Protein AF-A0A7S3MG50-F1 (afdb_monomer_lite)

Organism: NCBI:txid89044

Structure (mmCIF, N/CA/C/O backbone):
data_AF-A0A7S3MG50-F1
#
_entry.id   AF-A0A7S3MG50-F1
#
loop_
_atom_site.group_PDB
_atom_site.id
_atom_site.type_symbol
_atom_site.label_atom_id
_atom_site.label_alt_id
_atom_site.label_comp_id
_atom_site.label_asym_id
_atom_site.label_entity_id
_atom_site.label_seq_id
_atom_site.pdbx_PDB_ins_code
_atom_site.Cartn_x
_atom_site.Cartn_y
_atom_site.Cartn_z
_atom_site.occupancy
_atom_site.B_iso_or_equiv
_atom_site.auth_seq_id
_atom_site.auth_comp_id
_atom_site.auth_asym_id
_atom_site.auth_atom_id
_atom_site.pdbx_PDB_model_num
ATOM 1 N N . ASN A 1 1 ? -14.960 25.622 108.026 1.00 43.53 1 ASN A N 1
ATOM 2 C CA . ASN A 1 1 ? -14.408 26.753 107.246 1.00 43.53 1 ASN A CA 1
ATOM 3 C C . ASN A 1 1 ? -14.746 26.589 105.769 1.00 43.53 1 ASN A C 1
ATOM 5 O O . ASN A 1 1 ? -13.869 26.262 104.985 1.00 43.53 1 ASN A O 1
ATOM 9 N N . GLY A 1 2 ? -16.021 26.753 105.401 1.00 41.91 2 GLY A N 1
ATOM 10 C CA . GLY A 1 2 ? -16.477 26.728 104.008 1.00 41.91 2 GLY A CA 1
ATOM 11 C C . GLY A 1 2 ? -17.045 28.095 103.648 1.00 41.91 2 GLY A C 1
ATOM 12 O O . GLY A 1 2 ? -18.007 28.527 104.276 1.00 41.91 2 GLY A O 1
ATOM 13 N N . GLN A 1 3 ? -16.422 28.791 102.699 1.00 41.12 3 GLN A N 1
ATOM 14 C CA . GLN A 1 3 ? -16.976 30.011 102.116 1.00 41.12 3 GLN A CA 1
ATOM 15 C C . GLN A 1 3 ? -17.930 29.616 100.989 1.00 41.12 3 GLN A C 1
ATOM 17 O O . GLN A 1 3 ? -17.525 28.959 100.034 1.00 41.1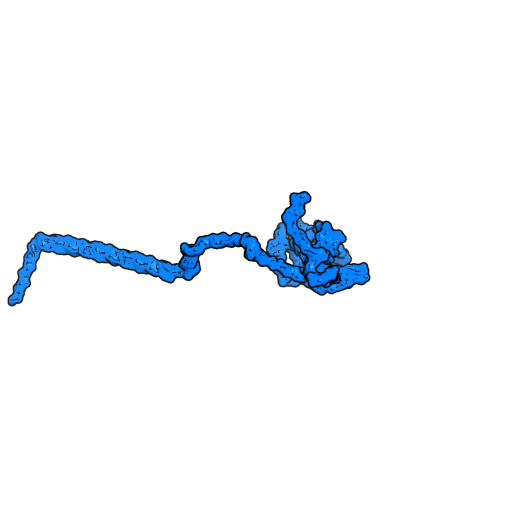2 3 GLN A O 1
ATOM 22 N N . VAL A 1 4 ? -19.193 30.018 101.113 1.00 47.22 4 VAL A N 1
ATOM 23 C CA . VAL A 1 4 ? -20.165 29.996 100.018 1.00 47.22 4 VAL A CA 1
ATOM 24 C C . VAL A 1 4 ? -20.201 31.405 99.441 1.00 47.22 4 VAL A C 1
ATOM 26 O O . VAL A 1 4 ? -20.529 32.354 100.152 1.00 47.22 4 VAL A O 1
ATOM 29 N N . VAL A 1 5 ? -19.832 31.545 98.170 1.00 52.09 5 VAL A N 1
ATOM 30 C CA . VAL A 1 5 ? -19.955 32.802 97.425 1.00 52.09 5 VAL A CA 1
ATOM 31 C C . VAL A 1 5 ? -21.295 32.773 96.695 1.00 52.09 5 VAL A C 1
ATOM 33 O O . VAL A 1 5 ? -21.506 31.948 95.809 1.00 52.09 5 VAL A O 1
ATOM 36 N N . LEU A 1 6 ? -22.215 33.651 97.094 1.00 51.94 6 LEU A N 1
ATOM 37 C CA . LEU A 1 6 ? -23.449 33.921 96.360 1.00 51.94 6 LEU A CA 1
ATOM 38 C C . LEU A 1 6 ? -23.118 34.909 95.241 1.00 51.94 6 LEU A C 1
ATOM 40 O O . LEU A 1 6 ? -22.883 36.086 95.507 1.00 51.94 6 LEU A O 1
ATOM 44 N N . LEU A 1 7 ? -23.074 34.418 94.002 1.00 56.22 7 LEU A N 1
ATOM 45 C CA . LEU A 1 7 ? -23.031 35.273 92.815 1.00 56.22 7 LEU A CA 1
ATOM 46 C C . LEU A 1 7 ? -24.303 36.125 92.804 1.00 56.22 7 LEU A C 1
ATOM 48 O O . LEU A 1 7 ? -25.410 35.594 92.930 1.00 56.22 7 LEU A O 1
ATOM 52 N N . THR A 1 8 ? -24.159 37.445 92.701 1.00 67.50 8 THR A N 1
ATOM 53 C CA . THR A 1 8 ? -25.328 38.321 92.597 1.00 67.50 8 THR A CA 1
ATOM 54 C C . THR A 1 8 ? -26.011 38.085 91.248 1.00 67.50 8 THR A C 1
ATOM 56 O O . THR A 1 8 ? -25.382 37.609 90.305 1.00 67.50 8 THR A O 1
ATOM 59 N N . ALA A 1 9 ? -27.309 38.386 91.121 1.00 61.94 9 ALA A N 1
ATOM 60 C CA . ALA A 1 9 ? -28.055 38.118 89.884 1.00 61.94 9 ALA A CA 1
ATOM 61 C C . ALA A 1 9 ? -27.372 38.706 88.628 1.00 61.94 9 ALA A C 1
ATOM 63 O O . ALA A 1 9 ? -27.409 38.087 87.568 1.00 61.94 9 ALA A O 1
ATOM 64 N N . GLY A 1 10 ? -26.685 39.849 88.758 1.00 66.56 10 GLY A N 1
ATOM 65 C CA . GLY A 1 10 ? -25.882 40.437 87.680 1.00 66.56 10 GLY A CA 1
ATOM 66 C C . GLY A 1 10 ? -24.664 39.597 87.276 1.00 66.56 10 GLY A C 1
ATOM 67 O O . GLY A 1 10 ? -24.383 39.477 86.086 1.00 66.56 10 GLY A O 1
ATOM 68 N N . ASP A 1 11 ? -23.991 38.957 88.237 1.00 67.56 11 ASP A N 1
ATOM 69 C CA . ASP A 1 11 ? -22.845 38.071 87.988 1.00 67.56 11 ASP A CA 1
ATOM 70 C C . ASP A 1 11 ? -23.273 36.748 87.336 1.00 67.56 11 ASP A C 1
ATOM 72 O O . ASP A 1 11 ? -22.536 36.161 86.546 1.00 67.56 11 ASP A O 1
ATOM 76 N N . TRP A 1 12 ? -24.490 36.281 87.631 1.00 68.12 12 TRP A N 1
ATOM 77 C CA . TRP A 1 12 ? -25.062 35.102 86.981 1.00 68.12 12 TRP A CA 1
ATOM 78 C C . TRP A 1 12 ? -25.385 35.370 85.505 1.00 68.12 12 TRP A C 1
ATOM 80 O O . TRP A 1 12 ? -24.989 34.587 84.645 1.00 68.12 12 TRP A O 1
ATOM 90 N N . PHE A 1 13 ? -26.028 36.501 85.186 1.00 72.06 13 PHE A N 1
ATOM 91 C CA . PHE A 1 13 ? -26.316 36.872 83.794 1.00 72.06 13 PHE A CA 1
ATOM 92 C C . PHE A 1 13 ? -25.046 37.158 82.981 1.00 72.06 13 PHE A C 1
ATOM 94 O O . PHE A 1 13 ? -24.970 36.773 81.811 1.00 72.06 13 PHE A O 1
ATOM 101 N N . SER A 1 14 ? -24.033 37.795 83.579 1.00 74.25 14 SER A N 1
ATOM 102 C CA . SER A 1 14 ? -22.753 38.039 82.901 1.00 74.25 14 SER A CA 1
ATOM 103 C C . SER A 1 14 ? -21.998 36.733 82.639 1.00 74.25 14 SER A C 1
ATOM 105 O O . SER A 1 14 ? -21.521 36.532 81.523 1.00 74.25 14 SER A O 1
ATOM 107 N N . SER A 1 15 ? -21.985 35.808 83.606 1.00 73.19 15 SER A N 1
ATOM 108 C CA . SER A 1 15 ? -21.410 34.468 83.451 1.00 73.19 15 SER A CA 1
ATOM 109 C C . SER A 1 15 ? -22.151 33.627 82.407 1.00 73.19 15 SER A C 1
ATOM 111 O O . SER A 1 15 ? -21.520 32.913 81.626 1.00 73.19 15 SER A O 1
ATOM 113 N N . GLN A 1 16 ? -23.481 33.729 82.342 1.00 76.50 16 GLN A N 1
ATOM 114 C CA . GLN A 1 16 ? -24.258 33.010 81.336 1.00 76.50 16 GLN A CA 1
ATOM 115 C C . GLN A 1 16 ? -23.975 33.550 79.928 1.00 76.50 16 GLN A C 1
ATOM 117 O O . GLN A 1 16 ? -23.736 32.779 79.000 1.00 76.50 16 GLN A O 1
ATOM 122 N N . THR A 1 17 ? -23.912 34.876 79.786 1.00 76.88 17 THR A N 1
ATOM 123 C CA . THR A 1 17 ? -23.586 35.532 78.512 1.00 76.88 17 THR A CA 1
ATOM 124 C C . THR A 1 17 ? -22.161 35.196 78.065 1.00 76.88 17 THR A C 1
ATOM 126 O O . THR A 1 17 ? -21.940 34.918 76.888 1.00 76.88 17 THR A O 1
ATOM 129 N N . SER A 1 18 ? -21.189 35.163 78.986 1.00 76.31 18 SER A N 1
ATOM 130 C CA . SER A 1 18 ? -19.811 34.787 78.651 1.00 76.31 18 SER A CA 1
ATOM 131 C C . SER A 1 18 ? -19.706 33.329 78.205 1.00 76.31 18 SER A C 1
ATOM 133 O O . SER A 1 18 ? -19.026 33.060 77.219 1.00 76.31 18 SER A O 1
ATOM 135 N N . MET A 1 19 ? -20.424 32.403 78.853 1.00 74.50 19 MET A N 1
ATOM 136 C CA . MET A 1 19 ? -20.465 31.001 78.418 1.00 74.50 19 MET A CA 1
ATOM 137 C C . MET A 1 19 ? -21.109 30.839 77.039 1.00 74.50 19 MET A C 1
ATOM 139 O O . MET A 1 19 ? -20.621 30.057 76.228 1.00 74.50 19 MET A O 1
ATOM 143 N N . GLU A 1 20 ? -22.187 31.566 76.739 1.00 78.44 20 GLU A N 1
ATOM 144 C CA . GLU A 1 20 ? -22.822 31.511 75.416 1.00 78.44 20 GLU A CA 1
ATOM 145 C C . GLU A 1 20 ? -21.904 32.043 74.307 1.00 78.44 20 GLU A C 1
ATOM 147 O O . GLU A 1 20 ? -21.870 31.490 73.203 1.00 78.44 20 GLU A O 1
ATOM 152 N N . VAL A 1 21 ? -21.136 33.100 74.589 1.00 79.38 21 VAL A N 1
ATOM 153 C CA . VAL A 1 21 ? -20.135 33.638 73.657 1.00 79.38 21 VAL A CA 1
ATOM 154 C C . VAL A 1 21 ? -19.000 32.636 73.452 1.00 79.38 21 VAL A C 1
ATOM 156 O O . VAL A 1 21 ? -18.665 32.338 72.306 1.00 79.38 21 VAL A O 1
ATOM 159 N N . GLU A 1 22 ? -18.477 32.051 74.528 1.00 79.88 22 GLU A N 1
ATOM 160 C CA . GLU A 1 22 ? -17.402 31.057 74.477 1.00 79.88 22 GLU A CA 1
ATOM 161 C C . GLU A 1 22 ? -17.836 29.792 73.720 1.00 79.88 22 GLU A C 1
ATOM 163 O O . GLU A 1 22 ? -17.109 29.299 72.860 1.00 79.88 22 GLU A O 1
ATOM 168 N N . GLN A 1 23 ? -19.069 29.318 73.927 1.00 81.31 23 GLN A N 1
ATOM 169 C CA . GLN A 1 23 ? -19.633 28.197 73.168 1.00 81.31 23 GLN A CA 1
ATOM 170 C C . GLN A 1 23 ? -19.792 28.523 71.676 1.00 81.31 23 GLN A C 1
ATOM 172 O O . GLN A 1 23 ? -19.496 27.685 70.822 1.00 81.31 23 GLN A O 1
ATOM 177 N N . ARG A 1 24 ? -20.218 29.746 71.331 1.00 78.12 24 ARG A N 1
ATOM 178 C CA . ARG A 1 24 ? -20.305 30.198 69.930 1.00 78.12 24 ARG A CA 1
ATOM 179 C C . ARG A 1 24 ? -18.935 30.338 69.274 1.00 78.12 24 ARG A C 1
ATOM 181 O O . ARG A 1 24 ? -18.806 30.104 68.071 1.00 78.12 24 ARG A O 1
ATOM 188 N N . GLU A 1 25 ? -17.918 30.752 70.018 1.00 82.00 25 GLU A N 1
ATOM 189 C CA . GLU A 1 25 ? -16.542 30.841 69.527 1.00 82.00 25 GLU A CA 1
ATOM 190 C C . GLU A 1 25 ? -15.911 29.462 69.356 1.00 82.00 25 GLU A C 1
ATOM 192 O O . GLU A 1 25 ? -15.364 29.191 68.288 1.00 82.00 25 GLU A O 1
ATOM 197 N N . ALA A 1 26 ? -16.092 28.559 70.321 1.00 78.62 26 ALA A N 1
ATOM 198 C CA . ALA A 1 26 ? -15.655 27.170 70.222 1.00 78.62 26 ALA A CA 1
ATOM 199 C C . ALA A 1 26 ? -16.296 26.461 69.019 1.00 78.62 26 ALA A C 1
ATOM 201 O O . ALA A 1 26 ? -15.603 25.798 68.248 1.00 78.62 26 ALA A O 1
ATOM 202 N N . TYR A 1 27 ? -17.596 26.672 68.788 1.00 79.94 27 TYR A N 1
ATOM 203 C CA . TYR A 1 27 ? -18.291 26.120 67.624 1.00 79.94 27 TYR A CA 1
ATOM 204 C C . TYR A 1 27 ? -17.743 26.674 66.298 1.00 79.94 27 TYR A C 1
ATOM 206 O O . TYR A 1 27 ? -17.538 25.922 65.343 1.00 79.94 27 TYR A O 1
ATOM 214 N N . ARG A 1 28 ? -17.445 27.980 66.232 1.00 76.75 28 ARG A N 1
ATOM 215 C CA . ARG A 1 28 ? -16.821 28.595 65.047 1.00 76.75 28 ARG A CA 1
ATOM 216 C C . ARG A 1 28 ? -15.414 28.061 64.787 1.00 76.75 28 ARG A C 1
ATOM 218 O O . ARG A 1 28 ? -15.107 27.749 63.639 1.00 76.75 28 ARG A O 1
ATOM 225 N N . GLN A 1 29 ? -14.591 27.919 65.824 1.00 82.69 29 GLN A N 1
ATOM 226 C CA . GLN A 1 29 ? -13.239 27.365 65.703 1.00 82.69 29 GLN A CA 1
ATOM 227 C C . GLN A 1 29 ? -13.271 25.895 65.268 1.00 82.69 29 GLN A C 1
ATOM 229 O O . GLN A 1 29 ? -12.515 25.495 64.385 1.00 82.69 29 GLN A O 1
ATOM 234 N N . GLN A 1 30 ? -14.193 25.102 65.820 1.00 84.12 30 GLN A N 1
ATOM 235 C CA . GLN A 1 30 ? -14.377 23.705 65.430 1.00 84.12 30 GLN A CA 1
ATOM 236 C C . GLN A 1 30 ? -14.802 23.580 63.961 1.00 84.12 30 GLN A C 1
ATOM 238 O O . GLN A 1 30 ? -14.269 22.742 63.234 1.00 84.12 30 GLN A O 1
ATOM 243 N N . TRP A 1 31 ? -15.707 24.447 63.502 1.00 78.94 31 TRP A N 1
ATOM 244 C CA . TRP A 1 31 ? -16.136 24.480 62.105 1.00 78.94 31 TRP A CA 1
ATOM 245 C C . TRP A 1 31 ? -15.006 24.888 61.150 1.00 78.94 31 TRP A C 1
ATOM 247 O O . TRP A 1 31 ? -14.843 24.272 60.098 1.00 78.94 31 TRP A O 1
ATOM 257 N N . GLN A 1 32 ? -14.188 25.877 61.524 1.00 81.06 32 GLN A N 1
ATOM 258 C CA . GLN A 1 32 ? -13.010 26.279 60.746 1.00 81.06 32 GLN A CA 1
ATOM 259 C C . GLN A 1 32 ? -11.986 25.146 60.644 1.00 81.06 32 GLN A C 1
ATOM 261 O O . GLN A 1 32 ? -11.543 24.823 59.544 1.00 81.06 32 GLN A O 1
ATOM 266 N N . TYR A 1 33 ? -11.686 24.477 61.757 1.00 79.38 33 TYR A N 1
ATOM 267 C CA . TYR A 1 33 ? -10.773 23.336 61.774 1.00 79.38 33 TYR A CA 1
ATOM 268 C C . TYR A 1 33 ? -11.288 22.169 60.916 1.00 79.38 33 TYR A C 1
ATOM 270 O O . TYR A 1 33 ? -10.537 21.539 60.165 1.00 79.38 33 TYR A O 1
ATOM 278 N N . GLU A 1 34 ? -12.593 21.887 60.965 1.00 79.00 34 GLU A N 1
ATOM 279 C CA . GLU A 1 34 ? -13.191 20.861 60.114 1.00 79.00 34 GLU A CA 1
ATOM 280 C C . GLU A 1 34 ? -13.136 21.256 58.627 1.00 79.00 34 GLU A C 1
ATOM 282 O O . GLU A 1 34 ? -12.804 20.420 57.784 1.00 79.00 34 GLU A O 1
ATOM 287 N N . ALA A 1 35 ? -13.388 22.523 58.291 1.00 75.50 35 ALA A N 1
ATOM 288 C CA . ALA A 1 35 ? -13.283 23.033 56.925 1.00 75.50 35 ALA A CA 1
ATOM 289 C C . ALA A 1 35 ? -11.846 22.946 56.379 1.00 75.50 35 ALA A C 1
ATOM 291 O O . ALA A 1 35 ? -11.642 22.445 55.271 1.00 75.50 35 ALA A O 1
ATOM 292 N N . GLU A 1 36 ? -10.849 23.346 57.169 1.00 77.06 36 GLU A N 1
ATOM 293 C CA . GLU A 1 36 ? -9.429 23.248 56.811 1.00 77.06 36 GLU A CA 1
ATOM 294 C C . GLU A 1 36 ? -8.988 21.791 56.642 1.00 77.06 36 GLU A C 1
ATOM 296 O O . GLU A 1 36 ? -8.347 21.441 55.651 1.00 77.06 36 GLU A O 1
ATOM 301 N N . SER A 1 37 ? -9.401 20.897 57.545 1.00 75.38 37 SER A N 1
ATOM 302 C CA . SER A 1 37 ? -9.076 19.470 57.430 1.00 75.38 37 SER A CA 1
ATOM 303 C C . SER A 1 37 ? -9.737 18.807 56.212 1.00 75.38 37 SER A C 1
ATOM 305 O O . SER A 1 37 ? -9.142 17.927 55.580 1.00 75.38 37 SER A O 1
ATOM 307 N N . ARG A 1 38 ? -10.949 19.237 55.830 1.00 75.81 38 ARG A N 1
ATOM 308 C CA . ARG A 1 38 ? -11.620 18.794 54.598 1.00 75.81 38 ARG A CA 1
ATOM 309 C C . ARG A 1 38 ? -10.875 19.281 53.357 1.00 75.81 38 ARG A C 1
ATOM 311 O O . ARG A 1 38 ? -10.665 18.476 52.451 1.00 75.81 38 ARG A O 1
ATOM 318 N N . LEU A 1 39 ? -10.430 20.537 53.331 1.00 69.56 39 LEU A N 1
ATOM 319 C CA . LEU A 1 39 ? -9.619 21.081 52.237 1.00 69.56 39 LEU A CA 1
ATOM 320 C C . LEU A 1 39 ? -8.276 20.351 52.113 1.00 69.56 39 LEU A C 1
ATOM 322 O O . LEU A 1 39 ? -7.941 19.894 51.021 1.00 69.56 39 LEU A O 1
ATOM 326 N N . ALA A 1 40 ? -7.577 20.114 53.225 1.00 72.69 40 ALA A N 1
ATOM 327 C CA . ALA A 1 40 ? -6.319 19.367 53.239 1.00 72.69 40 ALA A CA 1
ATOM 328 C C . ALA A 1 40 ? -6.491 17.921 52.734 1.00 72.69 40 ALA A C 1
ATOM 330 O O . ALA A 1 40 ? -5.650 17.403 52.000 1.00 72.69 40 ALA A O 1
ATOM 331 N N . ARG A 1 41 ? -7.611 17.259 53.062 1.00 74.44 41 ARG A N 1
ATOM 332 C CA . ARG A 1 41 ? -7.937 15.923 52.526 1.00 74.44 41 ARG A CA 1
ATOM 333 C C . ARG A 1 41 ? -8.225 15.939 51.028 1.00 74.44 41 ARG A C 1
ATOM 335 O O . ARG A 1 41 ? -7.890 14.970 50.352 1.00 74.44 41 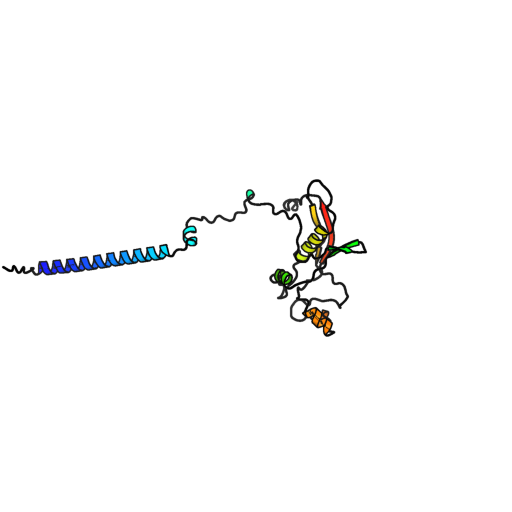ARG A O 1
ATOM 342 N N . ILE A 1 42 ? -8.856 16.991 50.511 1.00 69.94 42 ILE A N 1
ATOM 343 C CA . ILE A 1 42 ? -9.101 17.154 49.071 1.00 69.94 42 ILE A CA 1
ATOM 344 C C . ILE A 1 42 ? -7.773 17.408 48.345 1.00 69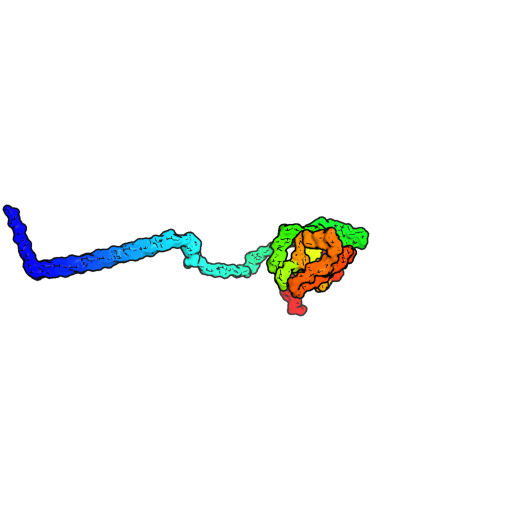.94 42 ILE A C 1
ATOM 346 O O . ILE A 1 42 ? -7.496 16.771 47.333 1.00 69.94 42 ILE A O 1
ATOM 350 N N . GLU A 1 43 ? -6.902 18.247 48.901 1.00 67.19 43 GLU A N 1
ATOM 351 C CA . GLU A 1 43 ? -5.580 18.548 48.343 1.00 67.19 43 GLU A CA 1
ATOM 352 C C . GLU A 1 43 ? -4.612 17.351 48.389 1.00 67.19 43 GLU A C 1
ATOM 354 O O . GLU A 1 43 ? -3.807 17.149 47.473 1.00 67.19 43 GLU A O 1
ATOM 359 N N . ALA A 1 44 ? -4.715 16.508 49.419 1.00 67.75 44 ALA A N 1
ATOM 360 C CA . ALA A 1 44 ? -3.973 15.252 49.512 1.00 67.75 44 ALA A CA 1
ATOM 361 C C . ALA A 1 44 ? -4.479 14.187 48.523 1.00 67.75 44 ALA A C 1
ATOM 363 O O . ALA A 1 44 ? -3.710 13.317 48.120 1.00 67.75 44 ALA A O 1
ATOM 364 N N . LYS A 1 45 ? -5.756 14.255 48.118 1.00 67.25 45 LYS A N 1
ATOM 365 C CA . LYS A 1 45 ? -6.364 13.356 47.123 1.00 67.25 45 LYS A CA 1
ATOM 366 C C . LYS A 1 45 ? -6.162 13.808 45.675 1.00 67.25 45 LYS A C 1
ATOM 368 O O . LYS A 1 45 ? -6.409 13.000 44.781 1.00 67.25 45 LYS A O 1
ATOM 373 N N . LYS A 1 46 ? -5.699 15.041 45.429 1.00 61.22 46 LYS A N 1
ATOM 374 C CA . LYS A 1 46 ? -5.302 15.483 44.083 1.00 61.22 46 LYS A CA 1
ATOM 375 C C . LYS A 1 46 ? -4.148 14.613 43.579 1.00 61.22 46 LYS A C 1
ATOM 377 O O . LYS A 1 46 ? -3.093 14.526 44.212 1.00 61.22 46 LYS A O 1
ATOM 382 N N . SER A 1 47 ? -4.360 13.978 42.429 1.00 53.00 47 SER A N 1
ATOM 383 C CA . SER A 1 47 ? -3.365 13.148 41.743 1.00 53.00 47 SER A CA 1
ATOM 384 C C . SER A 1 47 ? -2.107 13.968 41.410 1.00 53.00 47 SER A C 1
ATOM 386 O O . SER A 1 47 ? -2.227 15.160 41.108 1.00 53.00 47 SER A O 1
ATOM 388 N N . PRO A 1 48 ? -0.901 13.365 41.378 1.00 57.00 48 PRO A N 1
ATOM 389 C CA . PRO A 1 48 ? 0.300 14.027 40.860 1.00 57.00 48 PRO A CA 1
ATOM 390 C C . PRO A 1 48 ? 0.099 14.651 39.467 1.00 57.00 48 PRO A C 1
ATOM 392 O O . PRO A 1 48 ? 0.715 15.665 39.154 1.00 57.00 48 PRO A O 1
ATOM 395 N N . LEU A 1 49 ? -0.808 14.087 38.658 1.00 53.03 49 LEU A N 1
ATOM 396 C CA . LEU A 1 49 ? -1.164 14.596 37.332 1.00 53.03 49 LEU A CA 1
ATOM 397 C C . LEU A 1 49 ? -1.987 15.899 37.386 1.00 53.03 49 LEU A C 1
ATOM 399 O O . LEU A 1 49 ? -1.833 16.751 36.519 1.00 53.03 49 LEU A O 1
ATOM 403 N N . GLU A 1 50 ? -2.822 16.083 38.414 1.00 56.53 50 GLU A N 1
ATOM 404 C CA . GLU A 1 50 ? -3.595 17.319 38.617 1.00 56.53 50 GLU A CA 1
ATOM 405 C C . GLU A 1 50 ? -2.726 18.433 39.208 1.00 56.53 50 GLU A C 1
ATOM 407 O O . GLU A 1 50 ? -2.838 19.583 38.792 1.00 56.53 50 GLU A O 1
ATOM 412 N N . LYS A 1 51 ? -1.793 18.092 40.111 1.00 56.25 51 LYS A N 1
ATOM 413 C CA . LYS A 1 51 ? -0.795 19.041 40.643 1.00 56.25 51 LYS A CA 1
ATOM 414 C C . LYS A 1 51 ? 0.183 19.535 39.570 1.00 56.25 51 LYS A C 1
ATOM 416 O O . LYS A 1 51 ? 0.651 20.664 39.649 1.00 56.25 51 LYS A O 1
ATOM 421 N N . ALA A 1 52 ? 0.457 18.726 38.546 1.00 53.56 52 ALA A N 1
ATOM 422 C CA . ALA A 1 52 ? 1.256 19.134 37.390 1.00 53.56 52 ALA A CA 1
ATOM 423 C C . ALA A 1 52 ? 0.496 20.054 36.407 1.00 53.56 52 ALA A C 1
ATOM 425 O O . ALA A 1 52 ? 1.125 20.740 35.602 1.00 53.56 52 ALA A O 1
ATOM 426 N N . GLY A 1 53 ? -0.842 20.092 36.465 1.00 51.31 53 GLY A N 1
ATOM 427 C CA . GLY A 1 53 ? -1.686 20.855 35.539 1.00 51.31 53 GLY A CA 1
ATOM 428 C C . GLY A 1 53 ? -1.743 22.363 35.804 1.00 51.31 53 GLY A C 1
ATOM 429 O O . GLY A 1 53 ? -2.037 23.122 34.887 1.00 51.31 53 GLY A O 1
ATOM 430 N N . GLU A 1 54 ? -1.421 22.819 37.019 1.00 48.94 54 GLU A N 1
ATOM 431 C CA . GLU A 1 54 ? -1.509 24.242 37.398 1.00 48.94 54 GLU A CA 1
ATOM 432 C C . GLU A 1 54 ? -0.296 25.080 36.922 1.00 48.94 54 GLU A C 1
ATOM 434 O O . GLU A 1 54 ? -0.339 26.307 36.967 1.00 48.94 54 GLU A O 1
ATOM 439 N N . GLY A 1 55 ? 0.761 24.441 36.397 1.00 48.47 55 GLY A N 1
ATOM 440 C CA . GLY A 1 55 ? 1.966 25.107 35.868 1.00 48.47 55 GLY A CA 1
ATOM 441 C C . GLY A 1 55 ? 2.324 24.765 34.418 1.00 48.47 55 GLY A C 1
ATOM 442 O O . GLY A 1 55 ? 3.229 25.374 33.845 1.00 48.47 55 GLY A O 1
ATOM 443 N N . LEU A 1 56 ? 1.617 23.823 33.793 1.00 47.28 56 LEU A N 1
ATOM 444 C CA . LEU A 1 56 ? 1.733 23.581 32.361 1.00 47.28 56 LEU A CA 1
ATOM 445 C C . LEU A 1 56 ? 0.851 24.609 31.656 1.00 47.28 56 LEU A C 1
ATOM 447 O O . LEU A 1 56 ? -0.299 24.335 31.313 1.00 47.28 56 LEU A O 1
ATOM 451 N N . THR A 1 57 ? 1.406 25.800 31.395 1.00 52.59 57 THR A N 1
ATOM 452 C CA . THR A 1 57 ? 0.963 26.545 30.211 1.00 52.59 57 THR A CA 1
ATOM 453 C C . THR A 1 57 ? 0.907 25.515 29.104 1.00 52.59 57 THR A C 1
ATOM 455 O O . THR A 1 57 ? 1.885 24.793 28.913 1.00 52.59 57 THR A O 1
ATOM 458 N N . ALA A 1 58 ? -0.267 25.347 28.488 1.00 52.84 58 ALA A N 1
ATOM 459 C CA . ALA A 1 58 ? -0.437 24.406 27.402 1.00 52.84 58 ALA A CA 1
ATOM 460 C C . ALA A 1 58 ? 0.712 24.675 26.436 1.00 52.84 58 ALA A C 1
ATOM 462 O O . ALA A 1 58 ? 0.694 25.685 25.726 1.00 52.84 58 ALA A O 1
ATOM 463 N N . GLN A 1 59 ? 1.753 23.833 26.478 1.00 52.09 59 GLN A N 1
ATOM 464 C CA . GLN A 1 59 ? 2.786 23.835 25.475 1.00 52.09 59 GLN A CA 1
ATOM 465 C C . GLN A 1 59 ? 2.003 23.397 24.266 1.00 52.09 59 GLN A C 1
ATOM 467 O O . GLN A 1 59 ? 1.728 22.216 24.059 1.00 52.09 59 GLN A O 1
ATOM 472 N N . LYS A 1 60 ? 1.512 24.406 23.546 1.00 52.06 60 LYS A N 1
ATOM 473 C CA . LYS A 1 60 ? 0.915 24.266 22.243 1.00 52.06 60 LYS A CA 1
ATOM 474 C C . LYS A 1 60 ? 1.913 23.370 21.546 1.00 52.06 60 LYS A C 1
ATOM 476 O O . LYS A 1 60 ? 3.082 23.752 21.457 1.00 52.06 60 LYS A O 1
ATOM 481 N N . PHE A 1 61 ? 1.490 22.161 21.190 1.00 52.09 61 PHE A N 1
ATOM 482 C CA . PHE A 1 61 ? 2.293 21.260 20.385 1.00 52.09 61 PHE A CA 1
ATOM 483 C C . PHE A 1 61 ? 2.447 21.964 19.037 1.00 52.09 61 PHE A C 1
ATOM 485 O O . PHE A 1 61 ? 1.668 21.798 18.103 1.00 52.09 61 PHE A O 1
ATOM 492 N N . ALA A 1 62 ? 3.359 22.922 19.013 1.00 55.38 62 ALA A N 1
ATOM 493 C CA . ALA A 1 62 ? 3.714 23.704 17.873 1.00 55.38 62 ALA A CA 1
ATOM 494 C C . ALA A 1 62 ? 4.737 22.828 17.190 1.00 55.38 62 ALA A C 1
ATOM 496 O O . ALA A 1 62 ? 5.815 22.589 17.731 1.00 55.38 62 ALA A O 1
ATOM 497 N N . TRP A 1 63 ? 4.352 22.313 16.030 1.00 53.34 63 TRP A N 1
ATOM 498 C CA . TRP A 1 63 ? 5.274 21.788 15.043 1.00 53.34 63 TRP A CA 1
ATOM 499 C C . TRP A 1 63 ? 6.378 22.834 14.835 1.00 53.34 63 TRP A C 1
ATOM 501 O O . TRP A 1 63 ? 6.215 23.769 14.053 1.00 53.34 63 TRP A O 1
ATOM 511 N N . SER A 1 64 ? 7.466 22.756 15.601 1.00 58.22 64 SER A N 1
ATOM 512 C CA . SER A 1 64 ? 8.593 23.662 15.438 1.00 58.22 64 SER A CA 1
ATOM 513 C C . SER A 1 64 ? 9.334 23.231 14.181 1.00 58.22 64 SER A C 1
ATOM 515 O O . SER A 1 64 ? 9.512 22.036 13.942 1.00 58.22 64 SER A O 1
ATOM 517 N N . LYS A 1 65 ? 9.762 24.194 13.356 1.00 58.59 65 LYS A N 1
ATOM 518 C CA . LYS A 1 65 ? 10.599 23.903 12.180 1.00 58.59 65 LYS A CA 1
ATOM 519 C C . LYS A 1 65 ? 11.840 23.088 12.564 1.00 58.59 65 LYS A C 1
ATOM 521 O O . LYS A 1 65 ? 12.221 22.193 11.823 1.00 58.59 65 LYS A O 1
ATOM 526 N N . ASP A 1 66 ? 12.380 23.331 13.755 1.00 55.94 66 ASP A N 1
ATOM 527 C CA . ASP A 1 66 ? 13.572 22.655 14.280 1.00 55.94 66 ASP A CA 1
ATOM 528 C C . ASP A 1 66 ? 13.272 21.270 14.892 1.00 55.94 66 ASP A C 1
ATOM 530 O O . ASP A 1 66 ? 14.172 20.458 15.091 1.00 55.94 66 ASP A O 1
ATOM 534 N N . GLY A 1 67 ? 11.999 20.984 15.195 1.00 49.47 67 GLY A N 1
ATOM 535 C CA . GLY A 1 67 ? 11.518 19.703 15.721 1.00 49.47 67 GLY A CA 1
ATOM 536 C C . GLY A 1 67 ? 11.008 18.742 14.645 1.00 49.47 67 GLY A C 1
ATOM 537 O O . GLY A 1 67 ? 10.717 17.583 14.953 1.00 49.47 67 GLY A O 1
ATOM 538 N N . GLN A 1 68 ? 10.920 19.190 13.387 1.00 54.34 68 GLN A N 1
ATOM 539 C CA . GLN A 1 68 ? 10.632 18.336 12.236 1.00 54.34 68 GLN A CA 1
ATOM 540 C C . GLN A 1 68 ? 11.840 17.440 11.956 1.00 54.34 68 GLN A C 1
ATOM 542 O O . GLN A 1 68 ? 12.669 17.709 11.090 1.00 54.34 68 GLN A O 1
ATOM 547 N N . LYS A 1 69 ? 11.956 16.345 12.706 1.00 52.41 69 LYS A N 1
ATOM 548 C CA . LYS A 1 69 ? 12.874 15.273 12.333 1.00 52.41 69 LYS A CA 1
ATOM 549 C C . LYS A 1 69 ? 12.357 14.651 11.042 1.00 52.41 69 LYS A C 1
ATOM 551 O O . LYS A 1 69 ? 11.227 14.163 11.003 1.00 52.41 69 LYS A O 1
ATOM 556 N N . ALA A 1 70 ? 13.178 14.679 9.996 1.00 56.12 70 ALA A N 1
ATOM 557 C CA . ALA A 1 70 ? 12.877 13.975 8.761 1.00 56.12 70 ALA A CA 1
ATOM 558 C C . ALA A 1 70 ? 12.731 12.479 9.074 1.00 56.12 70 ALA A C 1
ATOM 560 O O . ALA A 1 70 ? 13.660 11.834 9.563 1.00 56.12 70 ALA A O 1
ATOM 561 N N . PHE A 1 71 ? 11.539 11.935 8.840 1.00 48.88 71 PHE A N 1
ATOM 562 C CA . PHE A 1 71 ? 11.319 10.497 8.886 1.00 48.88 71 PHE A CA 1
ATOM 563 C C . PHE A 1 71 ? 11.588 9.940 7.489 1.00 48.88 71 PHE A C 1
ATOM 565 O O . PHE A 1 71 ? 10.717 9.923 6.619 1.00 48.88 71 PHE A O 1
ATOM 572 N N . GLU A 1 72 ? 12.839 9.557 7.256 1.00 58.94 72 GLU A N 1
ATOM 573 C CA . GLU A 1 72 ? 13.293 9.081 5.953 1.00 58.94 72 GLU A CA 1
ATOM 574 C C . GLU A 1 72 ? 13.009 7.584 5.799 1.00 58.94 72 GLU A C 1
ATOM 576 O O . GLU A 1 72 ? 13.674 6.723 6.384 1.00 58.94 72 GLU A O 1
ATOM 581 N N . TRP A 1 73 ? 12.021 7.254 4.970 1.00 58.75 73 TRP A N 1
ATOM 582 C CA . TRP A 1 73 ? 11.755 5.876 4.576 1.00 58.75 73 TRP A CA 1
ATOM 583 C C . TRP A 1 73 ? 12.874 5.380 3.655 1.00 58.75 73 TRP A C 1
ATOM 585 O O . TRP A 1 73 ? 12.846 5.598 2.449 1.00 58.75 73 TRP A O 1
ATOM 595 N N . ARG A 1 74 ? 13.865 4.669 4.207 1.00 64.06 74 ARG A N 1
ATOM 596 C CA . ARG A 1 74 ? 14.918 4.013 3.398 1.00 64.06 74 ARG A CA 1
ATOM 597 C C . ARG A 1 74 ? 14.395 2.834 2.579 1.00 64.06 74 ARG A C 1
ATOM 599 O O . ARG A 1 74 ? 15.020 2.417 1.607 1.00 64.06 74 ARG A O 1
ATOM 606 N N . LYS A 1 75 ? 13.282 2.256 3.026 1.00 73.19 75 LYS A N 1
ATOM 607 C CA . LYS A 1 75 ? 12.559 1.159 2.389 1.00 73.19 75 LYS A CA 1
ATOM 608 C C . LYS A 1 75 ? 11.074 1.414 2.573 1.00 73.19 75 LYS A C 1
ATOM 610 O O . LYS A 1 75 ? 10.645 1.799 3.661 1.00 73.19 75 LYS A O 1
ATOM 615 N N . ILE A 1 76 ? 10.310 1.191 1.514 1.00 82.75 76 ILE A N 1
ATOM 616 C CA . ILE A 1 76 ? 8.857 1.284 1.566 1.00 82.75 76 ILE A CA 1
ATOM 617 C C . ILE A 1 76 ? 8.348 -0.088 2.002 1.00 82.75 76 ILE A C 1
ATOM 619 O O . ILE A 1 76 ? 8.529 -1.072 1.288 1.00 82.75 76 ILE A O 1
ATOM 623 N N . TYR A 1 77 ? 7.745 -0.152 3.186 1.00 83.62 77 TYR A N 1
ATOM 624 C CA . TYR A 1 77 ? 7.086 -1.358 3.676 1.00 83.62 77 TYR A CA 1
ATOM 625 C C . TYR A 1 77 ? 5.586 -1.231 3.470 1.00 83.62 77 TYR A C 1
ATOM 627 O O . TYR A 1 77 ? 5.001 -0.181 3.733 1.00 83.62 77 TYR A O 1
ATOM 635 N N . HIS A 1 78 ? 4.958 -2.314 3.029 1.00 90.12 78 HIS A N 1
ATOM 636 C CA . HIS A 1 78 ? 3.515 -2.372 2.897 1.00 90.12 78 HIS A CA 1
ATOM 637 C C . HIS A 1 78 ? 3.013 -3.748 3.321 1.00 90.12 78 HIS A C 1
ATOM 639 O O . HIS A 1 78 ? 3.601 -4.761 2.953 1.00 90.12 78 HIS A O 1
ATOM 645 N N . ALA A 1 79 ? 1.917 -3.784 4.082 1.00 88.62 79 ALA A N 1
ATOM 646 C CA . ALA A 1 79 ? 1.369 -5.021 4.644 1.00 88.62 79 ALA A CA 1
ATOM 647 C C . ALA A 1 79 ? 0.943 -6.037 3.572 1.00 88.62 79 ALA A C 1
ATOM 649 O O . ALA A 1 79 ? 0.885 -7.233 3.840 1.00 88.62 79 ALA A O 1
ATOM 650 N N . LEU A 1 80 ? 0.660 -5.549 2.359 1.00 90.06 80 LEU A N 1
ATOM 651 C CA . LEU A 1 80 ? 0.272 -6.376 1.219 1.00 90.06 80 LEU A CA 1
ATOM 652 C C . LEU A 1 80 ? 1.425 -6.741 0.270 1.00 90.06 80 LEU A C 1
ATOM 654 O O . LEU A 1 80 ? 1.179 -7.286 -0.799 1.00 90.06 80 LEU A O 1
ATOM 658 N N . VAL A 1 81 ? 2.673 -6.434 0.622 1.00 91.69 81 VAL A N 1
ATOM 659 C CA . VAL A 1 81 ? 3.827 -6.903 -0.157 1.00 91.69 81 VAL A CA 1
ATOM 660 C C . VAL A 1 81 ? 4.244 -8.267 0.366 1.00 91.69 81 VAL A C 1
ATOM 662 O O . VAL A 1 81 ? 4.643 -8.392 1.523 1.00 91.69 81 VAL A O 1
ATOM 665 N N . GLY A 1 82 ? 4.138 -9.280 -0.491 1.00 88.19 82 GLY A N 1
ATOM 666 C CA . GLY A 1 82 ? 4.652 -10.619 -0.232 1.00 88.19 82 GLY A CA 1
ATOM 667 C C . GLY A 1 82 ? 6.025 -10.821 -0.868 1.00 88.19 82 GLY A C 1
ATOM 668 O O . GLY A 1 82 ? 6.859 -9.914 -0.910 1.00 88.19 82 GLY A O 1
ATOM 669 N N . GLY A 1 83 ? 6.257 -12.021 -1.400 1.00 88.25 83 GLY A N 1
ATOM 670 C CA . GLY A 1 83 ? 7.418 -12.266 -2.253 1.00 88.25 83 GLY A CA 1
ATOM 671 C C . GLY A 1 83 ? 7.341 -11.396 -3.507 1.00 88.25 83 GLY A C 1
ATOM 672 O O . GLY A 1 83 ? 6.271 -11.279 -4.101 1.00 88.25 83 GLY A O 1
ATOM 673 N N . VAL A 1 84 ? 8.453 -10.767 -3.892 1.00 91.88 84 VAL A N 1
ATOM 674 C CA . VAL A 1 84 ? 8.567 -10.044 -5.166 1.00 91.88 84 VAL A CA 1
ATOM 675 C C . VAL A 1 84 ? 9.370 -10.915 -6.124 1.00 91.88 84 VAL A C 1
ATOM 677 O O . VAL A 1 84 ? 10.535 -11.210 -5.862 1.00 91.88 84 VAL A O 1
ATOM 680 N N . GLY A 1 85 ? 8.729 -11.354 -7.202 1.00 89.25 85 GLY A N 1
ATOM 681 C CA . GLY A 1 85 ? 9.318 -12.180 -8.253 1.00 89.25 85 GLY A CA 1
ATOM 682 C C . GLY A 1 85 ? 9.349 -11.453 -9.592 1.00 89.25 85 GLY A C 1
ATOM 683 O O . GLY A 1 85 ? 8.638 -10.470 -9.789 1.00 89.25 85 GLY A O 1
ATOM 684 N N . ALA A 1 86 ? 10.170 -11.939 -10.519 1.00 88.75 86 ALA A N 1
ATOM 685 C CA . ALA A 1 86 ? 10.134 -11.496 -11.909 1.00 88.75 86 ALA A CA 1
ATOM 686 C C . ALA A 1 86 ? 9.064 -12.278 -12.683 1.00 88.75 86 ALA A C 1
ATOM 688 O O . ALA A 1 86 ? 8.883 -13.474 -12.445 1.00 88.75 86 ALA A O 1
ATOM 689 N N . LEU A 1 87 ? 8.379 -11.614 -13.612 1.00 85.38 87 LEU A N 1
ATOM 690 C CA . LEU A 1 87 ? 7.470 -12.274 -14.549 1.00 85.38 87 LEU A CA 1
ATOM 691 C C . LEU A 1 87 ? 8.228 -12.767 -15.796 1.00 85.38 87 LEU A C 1
ATOM 693 O O . LEU A 1 87 ? 9.186 -12.108 -16.211 1.00 85.38 87 LEU A O 1
ATOM 697 N N . PRO A 1 88 ? 7.815 -13.893 -16.415 1.00 79.00 88 PRO A N 1
ATOM 698 C CA . PRO A 1 88 ? 8.459 -14.433 -17.618 1.00 79.00 88 PRO A CA 1
ATOM 699 C C . PRO A 1 88 ? 8.473 -13.453 -18.799 1.00 79.00 88 PRO A C 1
ATOM 701 O O . PRO A 1 88 ? 9.481 -13.333 -19.491 1.00 79.00 88 PRO A O 1
ATOM 704 N N . GLU A 1 89 ? 7.383 -12.714 -19.001 1.00 84.06 89 GLU A N 1
ATOM 705 C CA . GLU A 1 89 ? 7.238 -11.663 -20.017 1.00 84.06 89 GLU A CA 1
ATOM 706 C C . GLU A 1 89 ? 7.941 -10.336 -19.668 1.00 84.06 89 GLU A C 1
ATOM 708 O O . GLU A 1 89 ? 7.878 -9.371 -20.431 1.00 84.06 89 GLU A O 1
ATOM 713 N N . GLY A 1 90 ? 8.641 -10.284 -18.534 1.00 79.56 90 GLY A N 1
ATOM 714 C CA . GLY A 1 90 ? 9.218 -9.069 -17.980 1.00 79.56 90 GLY A CA 1
ATOM 715 C C . GLY A 1 90 ? 8.281 -8.370 -16.996 1.00 79.56 90 GLY A C 1
ATOM 716 O O . GLY A 1 90 ? 7.069 -8.561 -16.983 1.00 79.56 90 GLY A O 1
ATOM 717 N N . GLY A 1 91 ? 8.871 -7.550 -16.128 1.00 84.50 91 GLY A N 1
ATOM 718 C CA . GLY A 1 91 ? 8.168 -6.927 -15.011 1.00 84.50 91 GLY A CA 1
ATOM 719 C C . GLY A 1 91 ? 8.318 -7.708 -13.709 1.00 84.50 91 GLY A C 1
ATOM 720 O O . GLY A 1 91 ? 9.073 -8.678 -13.612 1.00 84.50 91 GLY A O 1
ATOM 721 N N . ILE A 1 92 ? 7.627 -7.225 -12.682 1.00 90.88 92 ILE A N 1
ATOM 722 C CA . ILE A 1 92 ? 7.693 -7.762 -11.326 1.00 90.88 92 ILE A CA 1
ATOM 723 C C . ILE A 1 92 ? 6.287 -8.050 -10.821 1.00 90.88 92 ILE A C 1
ATOM 725 O O . ILE A 1 92 ? 5.355 -7.291 -11.084 1.00 90.88 92 ILE A O 1
ATOM 729 N N . ILE A 1 93 ? 6.153 -9.135 -10.074 1.00 91.31 93 ILE A N 1
ATOM 730 C CA . ILE A 1 93 ? 4.911 -9.554 -9.444 1.00 91.31 93 ILE A CA 1
ATOM 731 C C . ILE A 1 93 ? 5.124 -9.667 -7.945 1.00 91.31 93 ILE A C 1
ATOM 733 O O . ILE A 1 93 ? 6.170 -10.117 -7.477 1.00 91.31 93 ILE A O 1
ATOM 737 N N . THR A 1 94 ? 4.110 -9.271 -7.189 1.00 91.62 94 THR A N 1
ATOM 738 C CA . THR A 1 94 ? 3.979 -9.672 -5.798 1.00 91.62 94 THR A CA 1
ATOM 739 C C . THR A 1 94 ? 2.586 -10.214 -5.570 1.00 91.62 94 THR A C 1
ATOM 741 O O . THR A 1 94 ? 1.619 -9.735 -6.160 1.00 91.62 94 THR A O 1
ATOM 744 N N . GLU A 1 95 ? 2.500 -11.215 -4.711 1.00 88.00 95 GLU A N 1
ATOM 745 C CA . GLU A 1 95 ? 1.244 -11.809 -4.296 1.00 88.00 95 GLU A CA 1
ATOM 746 C C . GLU A 1 95 ? 1.249 -11.953 -2.779 1.00 88.00 95 GLU A C 1
ATOM 748 O O . GLU A 1 95 ? 2.270 -12.264 -2.158 1.00 88.00 95 GLU A O 1
ATOM 753 N N . THR A 1 96 ? 0.095 -11.700 -2.176 1.00 85.12 96 THR A N 1
ATOM 754 C CA . THR A 1 96 ? -0.117 -11.866 -0.747 1.00 85.12 96 THR A CA 1
ATOM 755 C C . THR A 1 96 ? -1.534 -12.356 -0.504 1.00 85.12 96 THR A C 1
ATOM 757 O O . THR A 1 96 ? -2.472 -11.976 -1.208 1.00 85.12 96 THR A O 1
ATOM 760 N N . VAL A 1 97 ? -1.698 -13.165 0.534 1.00 81.25 97 VAL A N 1
ATOM 761 C CA . VAL A 1 97 ? -3.018 -13.590 0.994 1.00 81.25 97 VAL A CA 1
ATOM 762 C C . VAL A 1 97 ? -3.497 -12.613 2.061 1.00 81.25 97 VAL A C 1
ATOM 764 O O . VAL A 1 97 ? -2.784 -12.337 3.030 1.00 81.25 97 VAL A O 1
ATOM 767 N N . PHE A 1 98 ? -4.734 -12.131 1.926 1.00 79.81 98 PHE A N 1
ATOM 768 C CA . PHE A 1 98 ? -5.402 -11.387 2.992 1.00 79.81 98 PHE A CA 1
ATOM 769 C C . PHE A 1 98 ? -5.660 -12.304 4.189 1.00 79.81 98 PHE A C 1
ATOM 771 O O . PHE A 1 98 ? -6.641 -13.039 4.250 1.00 79.81 98 PHE A O 1
ATOM 778 N N . ASN A 1 99 ? -4.755 -12.261 5.161 1.00 80.81 99 ASN A N 1
ATOM 779 C CA . ASN A 1 99 ? -4.928 -12.947 6.434 1.00 80.81 99 ASN A CA 1
ATOM 780 C C . ASN A 1 99 ? -5.679 -12.050 7.448 1.00 80.81 99 ASN A C 1
ATOM 782 O O . ASN A 1 99 ? -5.760 -10.830 7.262 1.00 80.81 99 ASN A O 1
ATOM 786 N N . PRO A 1 100 ? -6.202 -12.614 8.555 1.00 82.00 100 PRO A N 1
ATOM 787 C CA . PRO A 1 100 ? -6.925 -11.843 9.570 1.00 82.00 100 PRO A CA 1
ATOM 788 C C . PRO A 1 100 ? -6.151 -10.657 10.159 1.00 82.00 100 PRO A C 1
ATOM 790 O O . PRO A 1 100 ? -6.757 -9.647 10.518 1.00 82.00 100 PRO A O 1
ATOM 793 N N . THR A 1 101 ? -4.823 -10.749 10.242 1.00 83.25 101 THR A N 1
ATOM 794 C CA . THR A 1 101 ? -3.968 -9.664 10.744 1.00 83.25 101 THR A CA 1
ATOM 795 C C . THR A 1 101 ? -3.963 -8.475 9.789 1.00 83.25 101 THR A C 1
ATOM 797 O O . THR A 1 101 ? -4.134 -7.342 10.228 1.00 83.25 101 THR A O 1
ATOM 800 N N . VAL A 1 102 ? -3.823 -8.719 8.485 1.00 82.75 102 VAL A N 1
ATOM 801 C CA . VAL A 1 102 ? -3.846 -7.662 7.467 1.00 82.75 102 VAL A CA 1
ATOM 802 C C . VAL A 1 102 ? -5.251 -7.083 7.311 1.00 82.75 102 VAL A C 1
ATOM 804 O O . VAL A 1 102 ? -5.399 -5.869 7.218 1.00 82.75 102 VAL A O 1
ATOM 807 N N . MET A 1 103 ? -6.297 -7.913 7.375 1.00 82.69 103 MET A N 1
ATOM 808 C CA . MET A 1 103 ? -7.683 -7.426 7.338 1.00 82.69 103 MET A CA 1
ATOM 809 C C . MET A 1 103 ? -7.981 -6.420 8.453 1.00 82.69 103 MET A C 1
ATOM 811 O O . MET A 1 103 ? -8.628 -5.406 8.198 1.00 82.69 103 MET A O 1
ATOM 815 N N . ARG A 1 104 ? -7.468 -6.656 9.669 1.00 85.25 104 ARG A N 1
ATOM 816 C CA . ARG A 1 104 ? -7.614 -5.730 10.806 1.00 85.25 104 ARG A CA 1
ATOM 817 C C . ARG A 1 104 ? -7.031 -4.343 10.546 1.00 85.25 104 ARG A C 1
ATOM 819 O O . ARG A 1 104 ? -7.509 -3.389 11.139 1.00 85.25 104 ARG A O 1
ATOM 826 N N . MET A 1 105 ? -6.041 -4.205 9.664 1.00 86.94 105 MET A N 1
ATOM 827 C CA . MET A 1 105 ? -5.478 -2.892 9.325 1.00 86.94 105 MET A CA 1
ATOM 828 C C . MET A 1 105 ? -6.435 -2.032 8.493 1.00 86.94 105 ME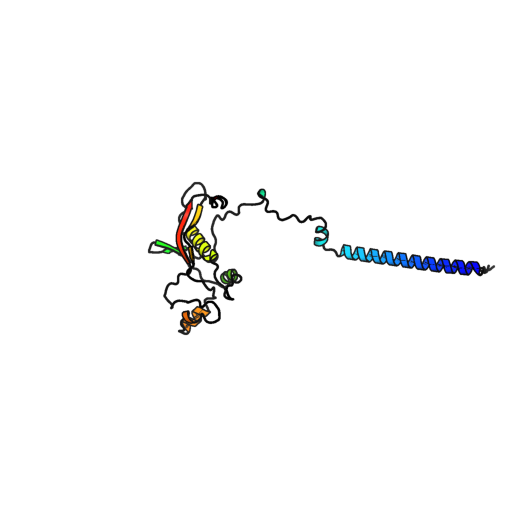T A C 1
ATOM 830 O O . MET A 1 105 ? -6.272 -0.817 8.436 1.00 86.94 105 MET A O 1
ATOM 834 N N . TYR A 1 106 ? -7.424 -2.652 7.845 1.00 89.38 106 TYR A N 1
ATOM 835 C CA . TYR A 1 106 ? -8.342 -1.973 6.936 1.00 89.38 106 TYR A CA 1
ATOM 836 C C . TYR A 1 106 ? -9.751 -1.802 7.503 1.00 89.38 106 TYR A C 1
ATOM 838 O O . TYR A 1 106 ? -10.559 -1.125 6.875 1.00 89.38 106 TYR A O 1
ATOM 846 N N . THR A 1 107 ? -10.057 -2.348 8.686 1.00 87.69 107 THR A N 1
ATOM 847 C CA . THR A 1 107 ? -11.420 -2.361 9.259 1.00 87.69 107 THR A CA 1
ATOM 848 C C . THR A 1 107 ? -12.045 -0.984 9.449 1.00 87.69 107 THR A C 1
ATOM 850 O O . THR A 1 107 ? -13.276 -0.889 9.478 1.00 87.69 107 THR A O 1
ATOM 853 N N . ASP A 1 108 ? -11.215 0.051 9.571 1.00 89.19 108 ASP A N 1
ATOM 854 C CA . ASP A 1 108 ? -11.643 1.434 9.793 1.00 89.19 108 ASP A CA 1
ATOM 855 C C . ASP A 1 108 ? -11.987 2.157 8.484 1.00 89.19 108 ASP A C 1
ATOM 857 O O . ASP A 1 108 ? -12.760 3.115 8.484 1.00 89.19 108 ASP A O 1
ATOM 861 N N . HIS A 1 109 ? -11.472 1.686 7.343 1.00 90.00 109 HIS A N 1
ATOM 862 C CA . HIS A 1 109 ? -11.785 2.264 6.041 1.00 90.00 109 HIS A CA 1
ATOM 863 C C . HIS A 1 109 ? -13.045 1.611 5.461 1.00 90.00 109 HIS A C 1
ATOM 865 O O . HIS A 1 109 ? -12.997 0.642 4.695 1.00 90.00 109 HIS A O 1
ATOM 871 N N . ARG A 1 110 ? -14.200 2.150 5.864 1.00 86.38 110 ARG A N 1
ATOM 872 C CA . ARG A 1 110 ? -15.517 1.666 5.442 1.00 86.38 110 ARG A CA 1
ATOM 873 C C . ARG A 1 110 ? -16.214 2.625 4.495 1.00 86.38 110 ARG A C 1
ATOM 875 O O . ARG A 1 110 ? -16.296 3.821 4.755 1.00 86.38 110 ARG A O 1
ATOM 882 N N . VAL A 1 111 ? -16.798 2.072 3.438 1.00 82.94 111 VAL A N 1
ATOM 883 C CA . VAL A 1 111 ? -17.639 2.800 2.482 1.00 82.94 111 VAL A CA 1
ATOM 884 C C . VAL A 1 111 ? -18.967 2.062 2.386 1.00 82.94 111 VAL A C 1
ATOM 886 O O . VAL A 1 111 ? -18.995 0.876 2.070 1.00 82.94 111 VAL A O 1
ATOM 889 N N . MET A 1 112 ? -20.068 2.743 2.721 1.00 83.12 112 MET A N 1
ATOM 890 C CA . MET A 1 112 ? -21.416 2.151 2.773 1.00 83.12 112 MET A CA 1
ATOM 891 C C . MET A 1 112 ? -21.484 0.842 3.587 1.00 83.12 112 MET A C 1
ATOM 893 O O . MET A 1 112 ? -22.116 -0.129 3.186 1.00 83.12 112 MET A O 1
ATOM 897 N N . GLY A 1 113 ? -20.791 0.799 4.729 1.00 79.69 113 GLY A N 1
ATOM 898 C CA . GLY A 1 113 ? -20.788 -0.352 5.643 1.00 79.69 113 GLY A CA 1
ATOM 899 C C . GLY A 1 113 ? -19.805 -1.473 5.286 1.00 79.69 113 GLY A C 1
ATOM 900 O O . GLY A 1 113 ? -19.461 -2.266 6.166 1.00 79.69 113 GLY A O 1
ATOM 901 N N . GLN A 1 114 ? -19.278 -1.496 4.062 1.00 78.94 114 GLN A N 1
ATOM 902 C CA . GLN A 1 114 ? -18.302 -2.485 3.600 1.00 78.94 114 GLN A CA 1
ATOM 903 C C . GLN A 1 114 ? -16.870 -2.035 3.891 1.00 78.94 114 GLN A C 1
ATOM 905 O O . GLN A 1 114 ? -16.571 -0.843 3.818 1.00 78.94 114 GLN A O 1
ATOM 910 N N . ILE A 1 115 ? -15.979 -2.980 4.204 1.00 85.19 115 ILE A N 1
ATOM 911 C CA . ILE A 1 115 ? -14.543 -2.707 4.342 1.00 85.19 115 ILE A CA 1
ATOM 912 C C . ILE A 1 115 ? -13.941 -2.649 2.938 1.00 85.19 115 ILE A C 1
ATOM 914 O O . ILE A 1 115 ? -13.982 -3.632 2.198 1.00 85.19 115 ILE A O 1
ATOM 918 N N . VAL A 1 116 ? -13.376 -1.503 2.569 1.00 87.31 116 VAL A N 1
ATOM 919 C CA . VAL A 1 116 ? -12.818 -1.273 1.230 1.00 87.31 116 VAL A CA 1
ATOM 920 C C . VAL A 1 116 ? -11.331 -0.990 1.354 1.00 87.31 116 VAL A C 1
ATOM 922 O O . VAL A 1 116 ? -10.921 -0.230 2.227 1.00 87.31 116 VAL A O 1
ATOM 925 N N . LEU A 1 117 ? -10.508 -1.548 0.470 1.00 90.06 117 LEU A N 1
ATOM 926 C CA . LEU A 1 117 ? -9.093 -1.195 0.417 1.00 90.06 117 LEU A CA 1
ATOM 927 C C . LEU A 1 117 ? -8.957 0.270 -0.043 1.00 90.06 117 LEU A C 1
ATOM 929 O O . LEU A 1 117 ? -9.434 0.606 -1.133 1.00 90.06 117 LEU A O 1
ATOM 933 N N . PRO A 1 118 ? -8.324 1.162 0.737 1.00 92.88 118 PRO A N 1
ATOM 934 C CA . PRO A 1 118 ? -8.227 2.564 0.361 1.00 92.88 118 PRO A CA 1
ATOM 935 C C . PRO A 1 118 ? -7.354 2.746 -0.886 1.00 92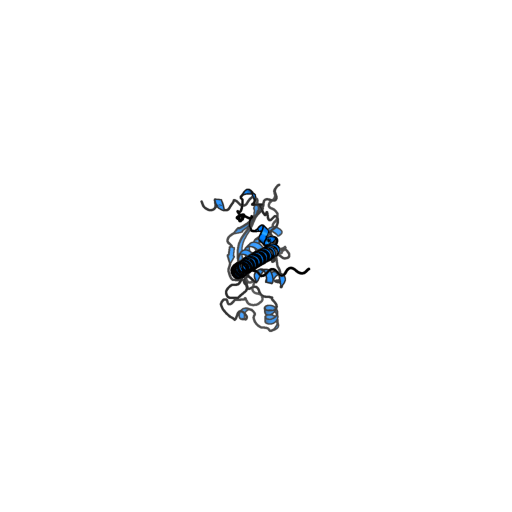.88 118 PRO A C 1
ATOM 937 O O . PRO A 1 118 ? -6.422 1.979 -1.148 1.00 92.88 118 PRO A O 1
ATOM 940 N N . GLY A 1 119 ? -7.621 3.806 -1.655 1.00 91.38 119 GLY A N 1
ATOM 941 C CA . GLY A 1 119 ? -6.869 4.099 -2.880 1.00 91.38 119 GLY A CA 1
ATOM 942 C C . GLY A 1 119 ? -5.362 4.228 -2.627 1.00 91.38 119 GLY A C 1
ATOM 943 O O . GLY A 1 119 ? -4.552 3.663 -3.362 1.00 91.38 119 GLY A O 1
ATOM 944 N N . VAL A 1 120 ? -4.985 4.857 -1.507 1.00 91.75 120 VAL A N 1
ATOM 945 C CA . VAL A 1 120 ? -3.580 4.991 -1.093 1.00 91.75 120 VAL A CA 1
ATOM 946 C C . VAL A 1 120 ? -2.884 3.640 -0.928 1.00 91.75 120 VAL A C 1
ATOM 948 O O . VAL A 1 120 ? -1.709 3.542 -1.259 1.00 91.75 120 VAL A O 1
ATOM 951 N N . SER A 1 121 ? -3.596 2.585 -0.511 1.00 93.06 121 SER A N 1
ATOM 952 C CA . SER A 1 121 ? -3.004 1.256 -0.334 1.00 93.06 121 SER A CA 1
ATOM 953 C C . SER A 1 121 ? -2.602 0.591 -1.642 1.00 93.06 121 SER A C 1
ATOM 955 O O . SER A 1 121 ? -1.619 -0.145 -1.668 1.00 93.06 121 SER A O 1
ATOM 957 N N . HIS A 1 122 ? -3.304 0.877 -2.741 1.00 93.19 122 HIS A N 1
ATOM 958 C CA . HIS A 1 122 ? -2.897 0.392 -4.059 1.00 93.19 122 HIS A CA 1
ATOM 959 C C . HIS A 1 122 ? -1.601 1.081 -4.501 1.00 93.19 122 HIS A C 1
ATOM 961 O O . HIS A 1 122 ? -0.658 0.423 -4.934 1.00 93.19 122 HIS A O 1
ATOM 967 N N . VAL A 1 123 ? -1.528 2.404 -4.324 1.00 93.06 123 VAL A N 1
ATOM 968 C CA . VAL A 1 123 ? -0.353 3.210 -4.686 1.00 93.06 123 VAL A CA 1
ATOM 969 C C . VAL A 1 123 ? 0.856 2.823 -3.835 1.00 93.06 123 VAL A C 1
ATOM 971 O O . VAL A 1 123 ? 1.944 2.606 -4.365 1.00 93.06 123 VAL A O 1
ATOM 974 N N . SER A 1 124 ? 0.686 2.664 -2.522 1.00 92.94 124 SER A N 1
ATOM 975 C CA . SER A 1 124 ? 1.775 2.243 -1.638 1.00 92.94 124 SER A CA 1
ATOM 976 C C . SER A 1 124 ? 2.231 0.813 -1.912 1.00 92.94 124 SER A C 1
ATOM 978 O O . SER A 1 124 ? 3.426 0.544 -1.819 1.00 92.94 124 SER A O 1
ATOM 980 N N . LEU A 1 125 ? 1.324 -0.093 -2.294 1.00 93.62 125 LEU A N 1
ATOM 981 C CA . LEU A 1 125 ? 1.681 -1.445 -2.726 1.00 93.62 125 LEU A CA 1
ATOM 982 C C . LEU A 1 125 ? 2.521 -1.423 -4.011 1.00 93.62 125 LEU A C 1
ATOM 984 O O . LEU A 1 125 ? 3.568 -2.068 -4.060 1.00 93.62 125 LEU A O 1
ATOM 988 N N . MET A 1 126 ? 2.121 -0.641 -5.019 1.00 93.56 126 MET A N 1
ATOM 989 C CA . MET A 1 126 ? 2.908 -0.442 -6.245 1.00 93.56 126 MET A CA 1
ATOM 990 C C . MET A 1 126 ? 4.300 0.122 -5.930 1.00 93.56 126 MET A C 1
ATOM 992 O O . MET A 1 126 ? 5.305 -0.392 -6.424 1.00 93.56 126 MET A O 1
ATOM 996 N N . ALA A 1 127 ? 4.373 1.131 -5.056 1.00 92.62 127 ALA A N 1
ATOM 997 C CA . ALA A 1 127 ? 5.630 1.749 -4.645 1.00 92.62 127 ALA A CA 1
ATOM 998 C C . ALA A 1 127 ? 6.543 0.748 -3.930 1.00 92.62 127 ALA A C 1
ATOM 1000 O O . ALA A 1 127 ? 7.725 0.645 -4.246 1.00 92.62 127 ALA A O 1
ATOM 1001 N N . ALA A 1 128 ? 6.000 -0.008 -2.979 1.00 93.25 128 ALA A N 1
ATOM 1002 C CA . ALA A 1 128 ? 6.762 -0.972 -2.200 1.00 93.25 128 ALA A CA 1
ATOM 1003 C C . ALA A 1 128 ? 7.260 -2.143 -3.060 1.00 93.25 128 ALA A C 1
ATOM 1005 O O . ALA A 1 128 ? 8.427 -2.522 -2.967 1.00 93.25 128 ALA A O 1
ATOM 1006 N N . THR A 1 129 ? 6.422 -2.637 -3.974 1.00 93.25 129 THR A N 1
ATOM 1007 C CA . THR A 1 129 ? 6.798 -3.682 -4.938 1.00 93.25 129 THR A CA 1
ATOM 1008 C C . THR A 1 129 ? 7.924 -3.202 -5.851 1.00 93.25 129 THR A C 1
ATOM 1010 O O . THR A 1 129 ? 8.960 -3.857 -5.948 1.00 93.25 129 THR A O 1
ATOM 1013 N N . GLY A 1 130 ? 7.779 -2.014 -6.451 1.00 90.81 130 GLY A N 1
ATOM 1014 C CA . GLY A 1 130 ? 8.814 -1.407 -7.292 1.00 90.81 130 GLY A CA 1
ATOM 1015 C C . GLY A 1 130 ? 10.103 -1.088 -6.533 1.00 90.81 130 GLY A C 1
ATOM 1016 O O . GLY A 1 130 ? 11.195 -1.277 -7.059 1.00 90.81 130 GLY A O 1
ATOM 1017 N N . SER A 1 131 ? 10.002 -0.667 -5.272 1.00 89.69 131 SER A N 1
ATOM 1018 C CA . SER A 1 131 ? 11.159 -0.378 -4.421 1.00 89.69 131 SER A CA 1
ATOM 1019 C C . SER A 1 131 ? 12.050 -1.607 -4.214 1.00 89.69 131 SER A C 1
ATOM 1021 O O . SER A 1 131 ? 13.277 -1.463 -4.212 1.00 89.69 131 SER A O 1
ATOM 1023 N N . ILE A 1 132 ? 11.441 -2.788 -4.072 1.00 90.31 132 ILE A N 1
ATOM 1024 C CA . ILE A 1 132 ? 12.128 -4.075 -3.898 1.00 90.31 132 ILE A CA 1
ATOM 1025 C C . ILE A 1 132 ? 12.590 -4.643 -5.243 1.00 90.31 132 ILE A C 1
ATOM 1027 O O . ILE A 1 132 ? 13.720 -5.114 -5.344 1.00 90.31 132 ILE A O 1
ATOM 1031 N N . GLY A 1 133 ? 11.721 -4.617 -6.256 1.00 88.31 133 GLY A N 1
ATOM 1032 C CA . GLY A 1 133 ? 11.948 -5.305 -7.525 1.00 88.31 133 GLY A CA 1
ATOM 1033 C C . GLY A 1 133 ? 12.824 -4.548 -8.522 1.00 88.31 133 GLY A C 1
ATOM 1034 O O . GLY A 1 133 ? 13.522 -5.182 -9.310 1.00 88.31 133 GLY A O 1
ATOM 1035 N N . PHE A 1 134 ? 12.826 -3.210 -8.507 1.00 87.69 134 PHE A N 1
ATOM 1036 C CA . PHE A 1 134 ? 13.653 -2.434 -9.431 1.00 87.69 134 PHE A CA 1
ATOM 1037 C C . PHE A 1 134 ? 15.080 -2.234 -8.910 1.00 87.69 134 PHE A C 1
ATOM 1039 O O . PHE A 1 134 ? 15.277 -1.940 -7.722 1.00 87.69 134 PHE A O 1
ATOM 1046 N N . PRO A 1 135 ? 16.087 -2.317 -9.803 1.00 84.19 135 PRO A N 1
ATOM 1047 C CA . PRO A 1 135 ? 17.466 -2.045 -9.435 1.00 84.19 135 PRO A CA 1
ATOM 1048 C C . PRO A 1 135 ? 17.604 -0.610 -8.927 1.00 84.19 135 PRO A C 1
ATOM 1050 O O . PRO A 1 135 ? 16.918 0.310 -9.377 1.00 84.19 135 PRO A O 1
ATOM 1053 N N . ASN A 1 136 ? 18.518 -0.406 -7.980 1.00 83.44 136 ASN A N 1
ATOM 1054 C CA . ASN A 1 136 ? 18.838 0.944 -7.535 1.00 83.44 136 ASN A CA 1
ATOM 1055 C C . ASN A 1 136 ? 19.435 1.736 -8.712 1.00 83.44 136 ASN A C 1
ATOM 1057 O O . ASN A 1 136 ? 20.364 1.234 -9.345 1.00 83.44 136 ASN A O 1
ATOM 1061 N N . PRO A 1 137 ? 18.988 2.979 -8.967 1.00 74.88 137 PRO A N 1
ATOM 1062 C CA . PRO A 1 137 ? 19.439 3.783 -10.109 1.00 74.88 137 PRO A CA 1
ATOM 1063 C C . PRO A 1 137 ? 20.914 4.251 -10.049 1.00 74.88 137 PRO A C 1
ATOM 1065 O O . PRO A 1 137 ? 21.333 5.064 -10.867 1.00 74.88 137 PRO A O 1
ATOM 1068 N N . GLY A 1 138 ? 21.724 3.724 -9.120 1.00 66.81 138 GLY A N 1
ATOM 1069 C CA . GLY A 1 138 ? 23.156 4.006 -8.983 1.00 66.81 138 GLY A CA 1
ATOM 1070 C C . GLY A 1 138 ? 23.494 5.391 -8.401 1.00 66.81 138 GLY A C 1
ATOM 1071 O O . GLY A 1 138 ? 22.790 6.382 -8.599 1.00 66.81 138 GLY A O 1
ATOM 1072 N N . GLY A 1 139 ? 24.611 5.483 -7.672 1.00 63.09 139 GLY A N 1
ATOM 1073 C CA . GLY A 1 139 ? 25.089 6.728 -7.055 1.00 63.09 139 GLY A CA 1
ATOM 1074 C C . GLY A 1 139 ? 25.780 6.514 -5.707 1.00 63.09 139 GLY A C 1
ATOM 1075 O O . GLY A 1 139 ? 25.703 5.435 -5.130 1.00 63.09 139 GLY A O 1
ATOM 1076 N N . ILE A 1 140 ? 26.466 7.553 -5.222 1.00 57.47 140 ILE A N 1
ATOM 1077 C CA . ILE A 1 140 ? 27.164 7.555 -3.921 1.00 57.47 140 ILE A CA 1
ATOM 1078 C C . ILE A 1 140 ? 26.160 7.700 -2.757 1.00 57.47 140 ILE A C 1
ATOM 1080 O O . ILE A 1 140 ? 26.421 7.242 -1.647 1.00 57.47 140 ILE A O 1
ATOM 1084 N N . SER A 1 141 ? 24.986 8.285 -3.015 1.00 60.88 141 SER A N 1
ATOM 1085 C CA . SER A 1 141 ? 23.902 8.478 -2.051 1.00 60.88 141 SER A CA 1
ATOM 1086 C C . SER A 1 141 ? 22.729 7.526 -2.332 1.00 60.88 141 SER A C 1
ATOM 1088 O O . SER A 1 141 ? 22.365 7.284 -3.483 1.00 60.88 141 SER A O 1
ATOM 1090 N N . ASN A 1 142 ? 22.089 7.000 -1.277 1.00 64.88 142 ASN A N 1
ATOM 1091 C CA . ASN A 1 142 ? 20.829 6.235 -1.354 1.00 64.88 142 ASN A CA 1
ATOM 1092 C C . ASN A 1 142 ? 19.615 7.148 -1.656 1.00 64.88 142 ASN A C 1
ATOM 1094 O O . ASN A 1 142 ? 18.523 6.929 -1.139 1.00 64.88 142 ASN A O 1
ATOM 1098 N N . GLU A 1 143 ? 19.812 8.192 -2.459 1.00 76.25 143 GLU A N 1
ATOM 1099 C CA . GLU A 1 143 ? 18.812 9.209 -2.785 1.00 76.25 143 GLU A CA 1
ATOM 1100 C C . GLU A 1 143 ? 18.011 8.773 -4.007 1.00 76.25 143 GLU A C 1
ATOM 1102 O O . GLU A 1 143 ? 18.350 9.057 -5.161 1.00 76.25 143 GLU A O 1
ATOM 1107 N N . TRP A 1 144 ? 16.935 8.049 -3.743 1.00 82.31 144 TRP A N 1
ATOM 1108 C CA . TRP A 1 144 ? 15.965 7.660 -4.749 1.00 82.31 144 TRP A CA 1
ATOM 1109 C C . TRP A 1 144 ? 14.559 7.737 -4.170 1.00 82.31 144 TRP A C 1
ATOM 1111 O O . TRP A 1 144 ? 14.357 7.681 -2.956 1.00 82.31 144 TRP A O 1
ATOM 1121 N N . HIS A 1 145 ? 13.578 7.836 -5.054 1.00 84.12 145 HIS A N 1
ATOM 1122 C CA . HIS A 1 145 ? 12.170 7.756 -4.703 1.00 84.12 145 HIS A CA 1
ATOM 1123 C C . HIS A 1 145 ? 11.418 6.891 -5.714 1.00 84.12 145 HIS A C 1
ATOM 1125 O O . HIS A 1 145 ? 11.904 6.607 -6.812 1.00 84.12 145 HIS A O 1
ATOM 1131 N N . MET A 1 146 ? 10.229 6.445 -5.320 1.00 88.75 146 MET A N 1
ATOM 1132 C CA . MET A 1 146 ? 9.306 5.779 -6.233 1.00 88.75 146 MET A CA 1
ATOM 1133 C C . MET A 1 146 ? 8.397 6.817 -6.876 1.00 88.75 146 MET A C 1
ATOM 1135 O O . MET A 1 146 ? 7.779 7.619 -6.179 1.00 88.75 146 MET A O 1
ATOM 1139 N N . SER A 1 147 ? 8.316 6.776 -8.198 1.00 88.06 147 SER A N 1
ATOM 1140 C CA . SER A 1 147 ? 7.477 7.638 -9.020 1.00 88.06 147 SER A CA 1
ATOM 1141 C C . SER A 1 147 ? 6.393 6.773 -9.652 1.00 88.06 147 SER A C 1
ATOM 1143 O O . SER A 1 147 ? 6.680 5.793 -10.339 1.00 88.06 147 SER A O 1
ATOM 1145 N N . ILE A 1 148 ? 5.136 7.091 -9.346 1.00 90.88 148 ILE A N 1
ATOM 1146 C CA . ILE A 1 148 ? 3.953 6.397 -9.860 1.00 90.88 148 ILE A CA 1
ATOM 1147 C C . ILE A 1 148 ? 3.126 7.447 -10.582 1.00 90.88 148 ILE A C 1
ATOM 1149 O O . ILE A 1 148 ? 2.720 8.437 -9.973 1.00 90.88 148 ILE A O 1
ATOM 1153 N N . LYS A 1 149 ? 2.902 7.251 -11.881 1.00 87.88 149 LYS A N 1
ATOM 1154 C CA . LYS A 1 149 ? 2.208 8.225 -12.730 1.00 87.88 149 LYS A CA 1
ATOM 1155 C C . LYS A 1 149 ? 0.897 7.650 -13.232 1.00 87.88 149 LYS A C 1
ATOM 1157 O O . LYS A 1 149 ? 0.807 6.453 -13.508 1.00 87.88 149 LYS A O 1
ATOM 1162 N N . GLU A 1 150 ? -0.091 8.535 -13.355 1.00 90.88 150 GLU A N 1
ATOM 1163 C CA . GLU A 1 150 ? -1.389 8.244 -13.973 1.00 90.88 150 GLU A CA 1
ATOM 1164 C C . GLU A 1 150 ? -2.083 7.032 -13.335 1.00 90.88 150 GLU A C 1
ATOM 1166 O O . GLU A 1 150 ? -2.408 6.041 -13.985 1.00 90.88 150 GLU A O 1
ATOM 1171 N N . THR A 1 151 ? -2.271 7.097 -12.015 1.00 90.81 151 THR A N 1
ATOM 1172 C CA . THR A 1 151 ? -3.012 6.067 -11.286 1.00 90.81 151 THR A CA 1
ATOM 1173 C C . THR A 1 151 ? -4.507 6.190 -11.568 1.00 90.81 151 THR A C 1
ATOM 1175 O O . THR A 1 151 ? -5.109 7.231 -11.305 1.00 90.81 151 THR A O 1
ATOM 1178 N N . LEU A 1 152 ? -5.113 5.108 -12.054 1.00 92.69 152 LEU A N 1
ATOM 1179 C CA . LEU A 1 152 ? -6.549 4.977 -12.268 1.00 92.69 152 LEU A CA 1
ATOM 1180 C C . LEU A 1 152 ? -7.112 3.885 -11.358 1.00 92.69 152 LEU A C 1
ATOM 1182 O O . LEU A 1 152 ? -6.647 2.746 -11.381 1.00 92.69 152 LEU A O 1
ATOM 1186 N N . PHE A 1 153 ? -8.156 4.229 -10.609 1.00 91.12 153 PHE A N 1
ATOM 1187 C CA . PHE A 1 153 ? -8.932 3.293 -9.801 1.00 91.12 153 PHE A CA 1
ATOM 1188 C C . PHE A 1 153 ? -10.177 2.886 -10.583 1.00 91.12 153 PHE A C 1
ATOM 1190 O O . PHE A 1 153 ? -11.056 3.710 -10.823 1.00 91.12 153 PHE A O 1
ATOM 1197 N N . GLU A 1 154 ? -10.239 1.628 -11.009 1.00 86.81 154 GLU A N 1
ATOM 1198 C CA . GLU A 1 154 ? -11.323 1.141 -11.868 1.00 86.81 154 GLU A CA 1
ATOM 1199 C C . GLU A 1 154 ? -12.541 0.693 -11.058 1.00 86.81 154 GLU A C 1
ATOM 1201 O O . GLU A 1 154 ? -13.677 0.843 -11.503 1.00 86.81 154 GLU A O 1
ATOM 1206 N N . ARG A 1 155 ? -12.310 0.123 -9.871 1.00 85.56 155 ARG A N 1
ATOM 1207 C CA . ARG A 1 155 ? -13.357 -0.429 -9.002 1.00 85.56 155 ARG A CA 1
ATOM 1208 C C . ARG A 1 155 ? -12.860 -0.579 -7.559 1.00 85.56 155 ARG A C 1
ATOM 1210 O O . ARG A 1 155 ? -11.660 -0.769 -7.353 1.00 85.56 155 ARG A O 1
ATOM 1217 N N . PRO A 1 156 ? -13.749 -0.527 -6.551 1.00 85.06 156 PRO A N 1
ATOM 1218 C CA . PRO A 1 156 ? -13.365 -0.760 -5.163 1.00 85.06 156 PRO A CA 1
ATOM 1219 C C . PRO A 1 156 ? -12.972 -2.226 -4.934 1.00 85.06 156 PRO A C 1
ATOM 1221 O O . PRO A 1 156 ? -13.665 -3.139 -5.381 1.00 85.06 156 PRO A O 1
ATOM 1224 N N . TYR A 1 157 ? -11.880 -2.453 -4.202 1.00 85.38 157 TYR A N 1
ATOM 1225 C CA . TYR A 1 157 ? -11.534 -3.776 -3.681 1.00 85.38 157 TYR A CA 1
ATOM 1226 C C . TYR A 1 157 ? -12.203 -3.960 -2.320 1.00 85.38 157 TYR A C 1
ATOM 1228 O O . TYR A 1 157 ? -11.851 -3.269 -1.361 1.00 85.38 157 TYR A O 1
ATOM 1236 N N . ILE A 1 158 ? -13.171 -4.871 -2.230 1.00 84.75 158 ILE A N 1
ATOM 1237 C CA . ILE A 1 158 ? -13.811 -5.215 -0.957 1.00 84.75 158 ILE A CA 1
ATOM 1238 C C . ILE A 1 158 ? -12.918 -6.207 -0.223 1.00 84.75 158 ILE A C 1
ATOM 1240 O O . ILE A 1 158 ? -12.606 -7.274 -0.748 1.00 84.75 158 ILE A O 1
ATOM 1244 N N . VAL A 1 159 ? -12.498 -5.849 0.988 1.00 81.19 159 VAL A N 1
ATOM 1245 C CA . VAL A 1 159 ? -11.662 -6.718 1.816 1.00 81.19 159 VAL A CA 1
ATOM 1246 C C . VAL A 1 159 ? -12.559 -7.752 2.484 1.00 81.19 159 VAL A C 1
ATOM 1248 O O . VAL A 1 159 ? -13.386 -7.417 3.331 1.00 81.19 159 VAL A O 1
ATOM 1251 N N . ASN A 1 160 ? -12.377 -9.013 2.114 1.00 74.31 160 ASN A N 1
ATOM 1252 C CA . ASN A 1 160 ? -13.098 -10.157 2.655 1.00 74.31 160 ASN A CA 1
ATOM 1253 C C . ASN A 1 160 ? -12.119 -11.256 3.104 1.00 74.31 160 ASN A C 1
ATOM 1255 O O . ASN A 1 160 ? -10.961 -11.296 2.697 1.00 74.31 160 ASN A O 1
ATOM 1259 N N . SER A 1 161 ? -12.581 -12.152 3.980 1.00 62.81 161 SER A N 1
ATOM 1260 C CA . SER A 1 161 ? -11.747 -13.194 4.606 1.00 62.81 161 SER A CA 1
ATOM 1261 C C . SER A 1 161 ? -11.332 -14.326 3.665 1.00 62.81 161 SER A C 1
ATOM 1263 O O . SER A 1 161 ? -10.674 -15.268 4.101 1.00 62.81 161 SER A O 1
ATOM 1265 N N . GLY A 1 162 ? -11.758 -14.286 2.399 1.00 57.53 162 GLY A N 1
ATOM 1266 C CA . GLY A 1 162 ? -11.559 -15.354 1.418 1.00 57.53 162 GLY A CA 1
ATOM 1267 C C . GLY A 1 162 ? -12.336 -16.646 1.710 1.00 57.53 162 GLY A C 1
ATOM 1268 O O . GLY A 1 162 ? -12.635 -17.386 0.780 1.00 57.53 162 GLY A O 1
ATOM 1269 N N . ALA A 1 163 ? -12.732 -16.912 2.960 1.00 57.56 163 ALA A N 1
ATOM 1270 C CA . ALA A 1 163 ? -13.481 -18.109 3.347 1.00 57.56 163 ALA A CA 1
ATOM 1271 C C . ALA A 1 163 ? -14.862 -18.177 2.678 1.00 57.56 163 ALA A C 1
ATOM 1273 O O . ALA A 1 163 ? -15.287 -19.245 2.247 1.00 57.56 163 ALA A O 1
ATOM 1274 N N . GLU A 1 164 ? -15.528 -17.031 2.532 1.00 59.03 164 GLU A N 1
ATOM 1275 C CA . GLU A 1 164 ? -16.826 -16.925 1.855 1.00 59.03 164 GLU A CA 1
ATOM 1276 C C . GLU A 1 164 ? -16.702 -17.198 0.347 1.00 59.03 164 GLU A C 1
ATOM 1278 O O . GLU A 1 164 ? -17.533 -17.894 -0.229 1.00 59.03 164 GLU A O 1
ATOM 1283 N N . LEU A 1 165 ? -15.602 -16.749 -0.271 1.00 57.84 165 LEU A N 1
ATOM 1284 C CA . LEU A 1 165 ? -15.259 -17.025 -1.671 1.00 57.84 165 LEU A CA 1
ATOM 1285 C C . LEU A 1 165 ? -14.946 -18.508 -1.902 1.00 57.84 165 LEU A C 1
ATOM 1287 O O . LEU A 1 165 ? -15.449 -19.108 -2.847 1.00 57.84 165 LEU A O 1
ATOM 1291 N N . ILE A 1 166 ? -14.144 -19.116 -1.025 1.00 59.88 166 ILE A N 1
ATOM 1292 C CA . ILE A 1 166 ? -13.788 -20.538 -1.109 1.00 59.88 166 ILE A CA 1
ATOM 1293 C C . ILE A 1 166 ? -15.030 -21.416 -0.908 1.00 59.88 166 ILE A C 1
ATOM 1295 O O . ILE A 1 166 ? -15.219 -22.376 -1.652 1.00 59.88 166 ILE A O 1
ATOM 1299 N N . ALA A 1 167 ? -15.902 -21.080 0.047 1.00 57.25 167 ALA A N 1
ATOM 1300 C CA . ALA A 1 167 ? -17.153 -21.800 0.282 1.00 57.25 167 ALA A CA 1
ATOM 1301 C C . ALA A 1 167 ? -18.147 -21.662 -0.887 1.00 57.25 167 ALA A C 1
ATOM 1303 O O . ALA A 1 167 ? -18.797 -22.641 -1.261 1.00 57.25 167 ALA A O 1
ATOM 1304 N N . ALA A 1 168 ? -18.241 -20.478 -1.502 1.00 58.34 168 ALA A N 1
ATOM 1305 C CA . ALA A 1 168 ? -19.041 -20.253 -2.706 1.00 58.34 168 ALA A CA 1
ATOM 1306 C C . ALA A 1 168 ? -18.551 -21.117 -3.880 1.00 58.34 168 ALA A C 1
ATOM 1308 O O . ALA A 1 168 ? -19.328 -21.868 -4.465 1.00 58.34 168 ALA A O 1
ATOM 1309 N N . ILE A 1 169 ? -17.242 -21.112 -4.149 1.00 61.09 169 ILE A N 1
ATOM 1310 C CA . ILE A 1 169 ? -16.639 -21.932 -5.210 1.00 61.09 169 ILE A CA 1
ATOM 1311 C C . ILE A 1 169 ? -16.841 -23.426 -4.926 1.00 61.09 169 ILE A C 1
ATOM 1313 O O . ILE A 1 169 ? -17.237 -24.177 -5.815 1.00 61.09 169 ILE A O 1
ATOM 1317 N N . ALA A 1 170 ? -16.622 -23.864 -3.683 1.00 61.44 170 ALA A N 1
ATOM 1318 C CA . ALA A 1 170 ? -16.796 -25.260 -3.281 1.00 61.44 170 ALA A CA 1
ATOM 1319 C C . ALA A 1 170 ? -18.255 -25.740 -3.377 1.00 61.44 170 ALA A C 1
ATOM 1321 O O . ALA A 1 170 ? -18.494 -26.930 -3.569 1.00 61.44 170 ALA A O 1
ATOM 1322 N N . SER A 1 171 ? -19.225 -24.829 -3.271 1.00 66.38 171 SER A N 1
ATOM 1323 C CA . SER A 1 171 ? -20.652 -25.125 -3.452 1.00 66.38 171 SER A CA 1
ATOM 1324 C C . SER A 1 171 ? -21.131 -24.993 -4.903 1.00 66.38 171 SER A C 1
ATOM 1326 O O . SER A 1 171 ? -22.312 -25.205 -5.172 1.00 66.38 171 SER A O 1
ATOM 1328 N N . GLY A 1 172 ? -20.237 -24.678 -5.850 1.00 59.28 172 GLY A N 1
ATOM 1329 C CA . GLY A 1 172 ? -20.584 -24.448 -7.255 1.00 59.28 172 GLY A CA 1
ATOM 1330 C C . GLY A 1 172 ? -21.345 -23.141 -7.497 1.00 59.28 172 GLY A C 1
ATOM 1331 O O . GLY A 1 172 ? -21.888 -22.945 -8.584 1.00 59.28 172 GLY A O 1
ATOM 1332 N N . ALA A 1 173 ? -21.401 -22.254 -6.502 1.00 61.00 173 ALA A N 1
ATOM 1333 C CA . ALA A 1 173 ? -22.013 -20.943 -6.622 1.00 61.00 173 ALA A CA 1
ATOM 1334 C C . ALA A 1 173 ? -21.011 -19.950 -7.224 1.00 61.00 173 ALA A C 1
ATOM 1336 O O . ALA A 1 173 ? -19.849 -19.904 -6.820 1.00 61.00 173 ALA A O 1
ATOM 1337 N N . ASP A 1 174 ? -21.466 -19.140 -8.181 1.00 57.91 174 ASP A N 1
ATOM 1338 C CA . ASP A 1 174 ? -20.635 -18.094 -8.773 1.00 57.91 174 ASP A CA 1
ATOM 1339 C C . ASP A 1 174 ? -20.426 -16.956 -7.755 1.00 57.91 174 ASP A C 1
ATOM 1341 O O . ASP A 1 174 ? -21.393 -16.273 -7.389 1.00 57.91 174 ASP A O 1
ATOM 1345 N N . PRO A 1 175 ? -19.185 -16.706 -7.293 1.00 54.16 175 PRO A N 1
ATOM 1346 C CA . PRO A 1 175 ? -18.914 -15.631 -6.347 1.00 54.16 175 PRO A CA 1
ATOM 1347 C C . PRO A 1 175 ? -19.229 -14.238 -6.908 1.00 54.16 175 PRO A C 1
ATOM 1349 O O . PRO A 1 175 ? -19.420 -13.307 -6.124 1.00 54.16 175 PRO A O 1
ATOM 1352 N N . SER A 1 176 ? -19.351 -14.097 -8.238 1.00 54.75 176 SER A N 1
ATOM 1353 C CA . SER A 1 176 ? -19.850 -12.886 -8.908 1.00 54.75 176 SER A CA 1
ATOM 1354 C C . SER A 1 176 ? -21.227 -12.444 -8.421 1.00 54.75 176 SER A C 1
ATOM 1356 O O . SER A 1 176 ? -21.530 -11.251 -8.430 1.00 54.75 176 SER A O 1
ATOM 1358 N N . GLN A 1 177 ? -22.044 -13.391 -7.950 1.00 53.06 177 GLN A N 1
ATOM 1359 C CA . GLN A 1 177 ? -23.425 -13.157 -7.536 1.00 53.06 177 GLN A CA 1
ATOM 1360 C C . GLN A 1 177 ? -23.598 -13.019 -6.020 1.00 53.06 177 GLN A C 1
ATOM 1362 O O . GLN A 1 177 ? -24.688 -12.685 -5.559 1.00 53.06 177 GLN A O 1
ATOM 1367 N N . MET A 1 178 ? -22.538 -13.226 -5.231 1.00 54.03 178 MET A N 1
ATOM 1368 C CA . MET A 1 178 ? -22.606 -13.134 -3.765 1.00 54.03 178 MET A CA 1
ATOM 1369 C C . MET A 1 178 ? -22.450 -11.705 -3.219 1.00 54.03 178 MET A C 1
ATOM 1371 O O . MET A 1 178 ? -22.567 -11.481 -2.016 1.00 54.03 178 MET A O 1
ATOM 1375 N N . GLY A 1 179 ? -22.268 -10.705 -4.086 1.00 51.47 179 GLY A N 1
ATOM 1376 C CA . GLY A 1 179 ? -22.301 -9.285 -3.725 1.00 51.47 179 GLY A CA 1
ATOM 1377 C C . GLY A 1 179 ? -23.728 -8.744 -3.581 1.00 51.47 179 GLY A C 1
ATOM 1378 O O . GLY A 1 179 ? -24.138 -7.890 -4.364 1.00 51.47 179 GLY A O 1
ATOM 1379 N N . GLY A 1 180 ? -24.503 -9.243 -2.613 1.00 44.03 180 GLY A N 1
ATOM 1380 C CA . GLY A 1 180 ? -25.930 -8.927 -2.481 1.00 44.03 180 GLY A CA 1
ATOM 1381 C C . GLY A 1 180 ? -26.344 -8.474 -1.084 1.00 44.03 180 GLY A C 1
ATOM 1382 O O . GLY A 1 180 ? -26.773 -9.289 -0.276 1.00 44.03 180 GLY A O 1
ATOM 1383 N N . GLY A 1 181 ? -26.277 -7.167 -0.813 1.00 35.22 181 GLY A N 1
ATOM 1384 C CA . GLY A 1 181 ? -26.826 -6.599 0.424 1.00 35.22 181 GLY A CA 1
ATOM 1385 C C . GLY A 1 181 ? -26.467 -5.137 0.680 1.00 35.22 181 GLY A C 1
ATOM 1386 O O . GLY A 1 181 ? -25.905 -4.825 1.722 1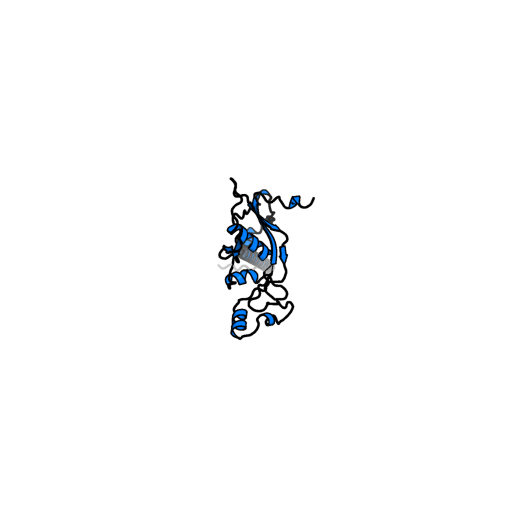.00 35.22 181 GLY A O 1
ATOM 1387 N N . GLY A 1 182 ? -26.787 -4.239 -0.258 1.00 37.16 182 GLY A N 1
ATOM 1388 C CA . GLY A 1 182 ? -26.750 -2.789 -0.029 1.00 37.16 182 GLY A CA 1
ATOM 1389 C C . GLY A 1 182 ? -25.535 -2.052 -0.609 1.00 37.16 182 GLY A C 1
ATOM 1390 O O . GLY A 1 182 ? -24.401 -2.212 -0.174 1.00 37.16 182 GLY A O 1
ATOM 1391 N N . GLY A 1 183 ? -25.806 -1.170 -1.573 1.00 39.38 183 GLY A N 1
ATOM 1392 C CA . GLY A 1 183 ? -24.993 0.018 -1.868 1.00 39.38 183 GLY A CA 1
ATOM 1393 C C . GLY A 1 183 ? -23.832 -0.124 -2.854 1.00 39.38 183 GLY A C 1
ATOM 1394 O O . GLY A 1 183 ? -23.635 0.784 -3.651 1.00 39.38 183 GLY A O 1
ATOM 1395 N N . PHE A 1 184 ? -23.096 -1.232 -2.864 1.00 43.44 184 PHE A N 1
ATOM 1396 C CA . PHE A 1 184 ? -22.016 -1.462 -3.830 1.00 43.44 184 PHE A CA 1
ATOM 1397 C C . PHE A 1 184 ? -21.956 -2.950 -4.167 1.00 43.44 184 PHE A C 1
ATOM 1399 O O . PHE A 1 184 ? -21.322 -3.728 -3.459 1.00 43.44 184 PHE A O 1
ATOM 1406 N N . ALA A 1 185 ? -22.633 -3.360 -5.242 1.00 46.53 185 ALA A N 1
ATOM 1407 C CA . ALA A 1 185 ? -22.420 -4.687 -5.802 1.00 46.53 185 ALA A CA 1
ATOM 1408 C C . ALA A 1 185 ? -20.982 -4.727 -6.336 1.00 46.53 185 ALA A C 1
ATOM 1410 O O . ALA A 1 185 ? -20.683 -4.171 -7.395 1.00 46.53 185 ALA A O 1
ATOM 1411 N N . ALA A 1 186 ? -20.067 -5.316 -5.568 1.00 49.69 186 ALA A N 1
ATOM 1412 C CA . ALA A 1 186 ? -18.760 -5.676 -6.080 1.00 49.69 186 ALA A CA 1
ATOM 1413 C C . ALA A 1 186 ? -19.005 -6.705 -7.181 1.00 49.69 186 ALA A C 1
ATOM 1415 O O . ALA A 1 186 ? -19.298 -7.860 -6.892 1.00 49.69 186 ALA A O 1
ATOM 1416 N N . ALA A 1 187 ? -18.954 -6.270 -8.439 1.00 49.44 187 ALA A N 1
ATOM 1417 C CA . ALA A 1 187 ? -18.963 -7.176 -9.573 1.00 49.44 187 ALA A CA 1
ATOM 1418 C C . ALA A 1 187 ? -17.675 -8.009 -9.499 1.00 49.44 187 ALA A C 1
ATOM 1420 O O . ALA A 1 187 ? -16.636 -7.606 -10.028 1.00 49.44 187 ALA A O 1
ATOM 1421 N N . MET A 1 188 ? -17.708 -9.124 -8.763 1.00 54.16 188 MET A N 1
ATOM 1422 C CA . MET A 1 188 ? -16.651 -10.122 -8.854 1.00 54.16 188 MET A CA 1
ATOM 1423 C C . MET A 1 188 ? -16.805 -10.778 -10.225 1.00 54.16 188 MET A C 1
ATOM 1425 O O . MET A 1 188 ? -17.913 -11.088 -10.636 1.00 54.16 188 MET A O 1
ATOM 1429 N N . LEU A 1 189 ? -15.736 -10.875 -11.008 1.00 54.16 189 LEU A N 1
ATOM 1430 C CA . LEU A 1 189 ? -15.806 -11.552 -12.301 1.00 54.16 189 LEU A CA 1
ATOM 1431 C C . LEU A 1 189 ? -15.871 -13.074 -12.084 1.00 54.16 189 LEU A C 1
ATOM 1433 O O . LEU A 1 189 ? -15.484 -13.547 -11.009 1.00 54.16 189 LEU A O 1
ATOM 1437 N N . PRO A 1 190 ? -16.325 -13.843 -13.091 1.00 52.44 190 PRO A N 1
ATOM 1438 C CA . PRO A 1 190 ? -16.258 -15.298 -13.054 1.00 52.44 190 PRO A CA 1
ATOM 1439 C C . PRO A 1 190 ? -14.855 -15.789 -12.684 1.00 52.44 190 PRO A C 1
ATOM 1441 O O . PRO A 1 190 ? -13.844 -15.189 -13.068 1.00 52.44 190 PRO A O 1
ATOM 1444 N N . VAL A 1 191 ? -14.798 -16.902 -11.953 1.00 51.97 191 VAL A N 1
ATOM 1445 C CA . VAL A 1 191 ? -13.542 -17.539 -11.536 1.00 51.97 191 VAL A CA 1
ATOM 1446 C C . VAL A 1 191 ? -12.640 -17.762 -12.756 1.00 51.97 191 VAL A C 1
ATOM 1448 O O . VAL A 1 191 ? -13.058 -18.357 -13.746 1.00 51.97 191 VAL A O 1
ATOM 1451 N N . GLY A 1 192 ? -11.399 -17.274 -12.686 1.00 52.53 192 GLY A N 1
ATOM 1452 C CA . GLY A 1 192 ? -10.413 -17.386 -13.768 1.00 52.53 192 GLY A CA 1
ATOM 1453 C C . GLY A 1 192 ? -10.296 -16.160 -14.679 1.00 52.53 192 GLY A C 1
ATOM 1454 O O . GLY A 1 192 ? -9.375 -16.114 -15.491 1.00 52.53 192 GLY A O 1
ATOM 1455 N N . VAL A 1 193 ? -11.154 -15.144 -14.531 1.00 57.00 193 VAL A N 1
ATOM 1456 C CA . VAL A 1 193 ? -10.988 -13.860 -15.231 1.00 57.00 193 VAL A CA 1
ATOM 1457 C C . VAL A 1 193 ? -10.172 -12.895 -14.357 1.00 57.00 193 VAL A C 1
ATOM 1459 O O . VAL A 1 193 ? -10.604 -12.573 -13.246 1.00 57.00 193 VAL A O 1
ATOM 1462 N N . PRO A 1 194 ? -9.014 -12.393 -14.829 1.00 65.69 194 PRO A N 1
ATOM 1463 C CA . PRO A 1 194 ? -8.236 -11.402 -14.095 1.00 65.69 194 PRO A CA 1
ATOM 1464 C C . PRO A 1 194 ? -9.056 -10.134 -13.830 1.00 65.69 194 PRO A C 1
ATOM 1466 O O . PRO A 1 194 ? -9.651 -9.559 -14.741 1.00 65.69 194 PRO A O 1
ATOM 1469 N N . MET A 1 195 ? -9.074 -9.686 -12.576 1.00 77.81 195 MET A N 1
ATOM 1470 C CA . MET A 1 195 ? -9.748 -8.456 -12.160 1.00 77.81 195 MET A CA 1
ATOM 1471 C C . MET A 1 195 ? -8.732 -7.354 -11.884 1.00 77.81 195 MET A C 1
ATOM 1473 O O . MET A 1 195 ? -7.885 -7.493 -11.002 1.00 77.81 195 MET A O 1
ATOM 1477 N N . THR A 1 196 ? -8.863 -6.224 -12.577 1.00 84.31 196 THR A N 1
ATOM 1478 C CA . THR A 1 196 ? -8.061 -5.025 -12.312 1.00 84.31 196 THR A CA 1
ATOM 1479 C C . THR A 1 196 ? -8.840 -4.058 -11.423 1.00 84.31 196 THR A C 1
ATOM 1481 O O . THR A 1 196 ? -9.941 -3.628 -11.760 1.00 84.31 196 THR A O 1
ATOM 1484 N N . TYR A 1 197 ? -8.267 -3.722 -10.265 1.00 89.00 197 TYR A N 1
ATOM 1485 C CA . TYR A 1 197 ? -8.839 -2.754 -9.316 1.00 89.00 197 TYR A CA 1
ATOM 1486 C C . TYR A 1 197 ? -8.201 -1.373 -9.449 1.00 89.00 197 TYR A C 1
ATOM 1488 O O . TYR A 1 197 ? -8.873 -0.345 -9.371 1.00 89.00 197 TYR A O 1
ATOM 1496 N N . CYS A 1 198 ? -6.892 -1.355 -9.679 1.00 91.62 198 CYS A N 1
ATOM 1497 C CA . CYS A 1 198 ? -6.101 -0.152 -9.846 1.00 91.62 198 CYS A CA 1
ATOM 1498 C C . CYS A 1 198 ? -4.987 -0.424 -10.854 1.00 91.62 198 CYS A C 1
ATOM 1500 O O . CYS A 1 198 ? -4.388 -1.502 -10.840 1.00 91.62 198 CYS A O 1
ATOM 1502 N N . ARG A 1 199 ? -4.703 0.559 -11.705 1.00 92.75 199 ARG A N 1
ATOM 1503 C CA . ARG A 1 199 ? -3.595 0.533 -12.660 1.00 92.75 199 ARG A CA 1
ATOM 1504 C C . ARG A 1 199 ? -2.840 1.854 -12.636 1.00 92.75 199 ARG A C 1
ATOM 1506 O O . ARG A 1 199 ? -3.396 2.881 -12.260 1.00 92.75 199 ARG A O 1
ATOM 1513 N N . ALA A 1 200 ? -1.590 1.823 -13.069 1.00 90.62 200 ALA A N 1
ATOM 1514 C CA . ALA A 1 200 ? -0.774 3.007 -13.299 1.00 90.62 200 ALA A CA 1
ATOM 1515 C C . ALA A 1 200 ? -0.081 2.867 -14.654 1.00 90.62 200 ALA A C 1
ATOM 1517 O O . ALA A 1 200 ? 0.312 1.759 -15.022 1.00 90.62 200 ALA A O 1
ATOM 1518 N N . THR A 1 201 ? 0.081 3.970 -15.385 1.00 90.12 201 THR A N 1
ATOM 1519 C CA . THR A 1 201 ? 0.766 3.949 -16.690 1.00 90.12 201 THR A CA 1
ATOM 1520 C C . THR A 1 201 ? 2.261 3.694 -16.534 1.00 90.12 201 THR A C 1
ATOM 1522 O O . THR A 1 201 ? 2.869 3.015 -17.358 1.00 90.12 201 THR A O 1
ATOM 1525 N N . SER A 1 202 ? 2.875 4.217 -15.468 1.00 86.56 202 SER A N 1
ATOM 1526 C CA . SER A 1 202 ? 4.298 3.998 -15.208 1.00 86.56 202 SER A CA 1
ATOM 1527 C C . SER A 1 202 ? 4.616 3.948 -13.722 1.00 86.56 202 SER A C 1
ATOM 1529 O O . SER A 1 202 ? 4.135 4.785 -12.953 1.00 86.56 202 SER A O 1
ATOM 1531 N N . ILE A 1 203 ? 5.498 3.021 -13.358 1.00 89.62 203 ILE A N 1
ATOM 1532 C CA . ILE A 1 203 ? 6.101 2.909 -12.031 1.00 89.62 203 ILE A CA 1
ATOM 1533 C C . ILE A 1 203 ? 7.617 2.857 -12.237 1.00 89.62 203 ILE A C 1
ATOM 1535 O O . ILE A 1 203 ? 8.116 1.963 -12.918 1.00 89.62 203 ILE A O 1
ATOM 1539 N N . SER A 1 204 ? 8.350 3.803 -11.659 1.00 87.94 204 SER A N 1
ATOM 1540 C CA . SER A 1 204 ? 9.801 3.931 -11.816 1.00 87.94 204 SER A CA 1
ATOM 1541 C C . SER A 1 204 ? 10.487 4.217 -10.483 1.00 87.94 204 SER A C 1
ATOM 1543 O O . SER A 1 204 ? 9.926 4.849 -9.586 1.00 87.94 204 SER A O 1
ATOM 1545 N N . LYS A 1 205 ? 11.731 3.748 -10.359 1.00 88.06 205 LYS A N 1
ATOM 1546 C CA . LYS A 1 205 ? 12.639 4.106 -9.267 1.00 88.06 205 LYS A CA 1
ATOM 1547 C C . LYS A 1 205 ? 13.573 5.204 -9.766 1.00 88.06 205 LYS A C 1
ATOM 1549 O O . LYS A 1 205 ? 14.472 4.939 -10.561 1.00 88.06 205 LYS A O 1
ATOM 1554 N N . GLU A 1 206 ? 13.317 6.439 -9.357 1.00 85.31 206 GLU A N 1
ATOM 1555 C CA . GLU A 1 206 ? 13.984 7.631 -9.887 1.00 85.31 206 GLU A CA 1
ATOM 1556 C C . GLU A 1 206 ? 15.050 8.142 -8.909 1.00 85.31 206 GLU A C 1
ATOM 1558 O O . GLU A 1 206 ? 14.886 8.071 -7.690 1.00 85.31 206 GLU A O 1
ATOM 1563 N N . LYS A 1 207 ? 16.167 8.646 -9.446 1.00 83.75 207 LYS A N 1
ATOM 1564 C CA . LYS A 1 207 ? 17.250 9.237 -8.651 1.00 83.75 207 LYS A CA 1
ATOM 1565 C C . LYS A 1 207 ? 16.902 10.672 -8.258 1.00 83.75 207 LYS A C 1
ATOM 1567 O O . LYS A 1 207 ? 16.443 11.445 -9.094 1.00 83.75 207 LYS A O 1
ATOM 1572 N N . GLY A 1 208 ? 17.228 11.043 -7.023 1.00 74.25 208 GLY A N 1
ATOM 1573 C CA . GLY A 1 208 ? 17.164 12.420 -6.540 1.00 74.25 208 GLY A CA 1
ATOM 1574 C C . GLY A 1 208 ? 16.131 12.656 -5.442 1.00 74.25 208 GLY A C 1
ATOM 1575 O O . GLY A 1 208 ? 15.286 11.807 -5.145 1.00 74.25 208 GLY A O 1
ATOM 1576 N N . LEU A 1 209 ? 16.236 13.841 -4.838 1.00 65.12 209 LEU A N 1
ATOM 1577 C CA . LEU A 1 209 ? 15.351 14.324 -3.783 1.00 65.12 209 LEU A CA 1
ATOM 1578 C C . LEU A 1 209 ? 14.006 14.757 -4.375 1.00 65.12 209 LEU A C 1
ATOM 1580 O O . LEU A 1 209 ? 13.959 15.465 -5.384 1.00 65.12 209 LEU A O 1
ATOM 1584 N N . ILE A 1 210 ? 12.912 14.363 -3.720 1.00 64.19 210 ILE A N 1
ATOM 1585 C CA . ILE A 1 210 ? 11.579 14.882 -4.033 1.00 64.19 210 ILE A CA 1
ATOM 1586 C C . ILE A 1 210 ? 11.616 16.389 -3.768 1.00 64.19 210 ILE A C 1
ATOM 1588 O O . ILE A 1 210 ? 11.881 16.816 -2.642 1.00 64.19 210 ILE A O 1
ATOM 1592 N N . LYS A 1 211 ? 11.377 17.204 -4.803 1.00 56.22 211 LYS A N 1
ATOM 1593 C CA . LYS A 1 211 ? 11.240 18.652 -4.614 1.00 56.22 211 LYS A CA 1
ATOM 1594 C C . LYS A 1 211 ? 10.076 18.906 -3.648 1.00 56.22 211 LYS A C 1
ATOM 1596 O O . LYS A 1 211 ? 9.019 18.301 -3.839 1.00 56.22 211 LYS A O 1
ATOM 1601 N N . PRO A 1 212 ? 10.241 19.760 -2.624 1.00 54.03 212 PRO A N 1
ATOM 1602 C CA . PRO A 1 212 ? 9.164 20.076 -1.698 1.00 54.03 212 PRO A CA 1
ATOM 1603 C C . PRO A 1 212 ? 7.902 20.513 -2.449 1.00 54.03 212 PRO A C 1
ATOM 1605 O O . PRO A 1 212 ? 7.969 21.296 -3.395 1.00 54.03 212 PRO A O 1
ATOM 1608 N N . THR A 1 213 ? 6.740 20.055 -1.985 1.00 51.78 213 THR A N 1
ATOM 1609 C CA . THR A 1 213 ? 5.404 20.339 -2.543 1.00 51.78 213 THR A CA 1
ATOM 1610 C C . THR A 1 213 ? 5.066 21.829 -2.673 1.00 51.78 213 THR A C 1
ATOM 1612 O O . THR A 1 213 ? 4.097 22.173 -3.343 1.00 51.78 213 THR A O 1
ATOM 1615 N N . MET A 1 214 ? 5.855 22.728 -2.073 1.00 50.78 214 MET A N 1
ATOM 1616 C CA . MET A 1 214 ? 5.700 24.179 -2.233 1.00 50.78 214 MET A CA 1
ATOM 1617 C C . MET A 1 214 ? 6.028 24.681 -3.649 1.00 50.78 214 MET A C 1
ATOM 1619 O O . MET A 1 214 ? 5.584 25.765 -4.015 1.00 50.78 214 MET A O 1
ATOM 1623 N N . ASP A 1 215 ? 6.742 23.897 -4.463 1.00 45.91 215 ASP A N 1
ATOM 1624 C CA . ASP A 1 215 ? 7.117 24.277 -5.832 1.00 45.91 215 ASP A CA 1
ATOM 1625 C C . ASP A 1 215 ? 6.078 23.894 -6.905 1.00 45.91 215 ASP A C 1
ATOM 1627 O O . ASP A 1 215 ? 6.267 24.222 -8.073 1.00 45.91 215 ASP A O 1
ATOM 1631 N N . TRP A 1 216 ? 4.979 23.215 -6.552 1.00 46.47 216 TRP A N 1
ATOM 1632 C CA . TRP A 1 216 ? 3.941 22.798 -7.518 1.00 46.47 216 TRP A CA 1
ATOM 1633 C C . TRP A 1 216 ? 2.855 23.853 -7.768 1.00 46.47 216 TRP A C 1
ATOM 1635 O O . TRP A 1 216 ? 1.977 23.642 -8.598 1.00 46.47 216 TRP A O 1
ATOM 1645 N N . ALA A 1 217 ? 2.904 24.981 -7.056 1.00 41.34 217 ALA A N 1
ATOM 1646 C CA . ALA A 1 217 ? 1.926 26.066 -7.147 1.00 41.34 217 ALA A CA 1
ATOM 1647 C C . ALA A 1 217 ? 2.392 27.245 -8.030 1.00 41.34 217 ALA A C 1
ATOM 1649 O O . ALA A 1 217 ? 2.034 28.390 -7.754 1.00 41.34 217 ALA A O 1
ATOM 1650 N N . LYS A 1 218 ? 3.204 26.990 -9.063 1.00 36.66 218 LYS A N 1
ATOM 1651 C CA . LYS A 1 218 ? 3.593 27.996 -10.064 1.00 36.66 218 LYS A CA 1
ATOM 1652 C C . LYS A 1 218 ? 3.132 27.603 -11.455 1.00 36.66 218 LYS A C 1
ATOM 1654 O O . LYS A 1 218 ? 3.374 26.436 -11.827 1.00 36.66 218 LYS A O 1
#

Foldseek 3Di:
DDDDDDQDPVSVVVVVVVVVVVVVVVVVVVVVVVVVVVVVVVVVPDDPVNVVVVPPPPPPPPPDPVNPDDPDCLAQDAPQFDDWDADPVGDIDGGDADAPVNQVVQCPVDDFNFRWDDPVNVVSNLQRSCRVPPDQPDDPDSAKGKDFADKDFPATDTDDNCPVVVVCVVVVHFVLPVQDDDDDSPRDDGPPDDDDGMDTPDIDIGGHDDDPPVVPPD

Radius of gyration: 38.81 Å; chains: 1; bounding box: 55×66×127 Å

pLDDT: mean 71.84, std 16.13, range [35.22, 93.62]

InterPro domains:
  IPR049552 Polyketide synthase, dehydratase domain, N-terminal [PF21089] (78-164)

Secondary structure (DSSP, 8-state):
--------HHHHHHHHHHHHHHHHHHHHHHHHHHHHHHHHHHHHHS-HHHHTTTT---------GGG------SS---TT--EEEE-TTSSEEEE----HHHHHTTTT-EETTEEB--HHHHHHHHHHHHHHHSPP---SS--EEEEEEEEEE-S--B---SHHHHHHHHTT--GGG---SSS----PPPTTS---SEEEEEEEEEESPPPPGGGG--

Sequence (218 aa):
NGQVVLLTAGDWFSSQTSMEVEQREAYRQQWQYEAESRLARIEAKKSPLEKAGEGLTAQKFAWSKDGQKAFEWRKIYHALVGGVGALPEGGIITETVFNPTVMRMYTDHRVMGQIVLPGVSHVSLMAATGSIGFPNPGGISNEWHMSIKETLFERPYIVNSGAELIAAIASGADPSQMGGGGGFAAAMLPVGVPMTYCRATSISKEKGLIKPTMDWAK